Protein AF-A0A0M3IS97-F1 (afdb_monomer_lite)

Sequence (241 aa):
MLNIYWMGSGGKQLAHTKRRQTKKAIQKLKNLRKKGKLKRHVINAYREINSKKHAGSRQKATNIEEDWEHERQVQLANEEDDDILPLDMLDADIDWERSAFANKIARLRHEEEGDAEAGDDLELKKRRFDGEPADDVHELLPIKVEGKLLKRSRKISEGSLNHEEDEEVEDGAKEKCEEEDYSNLSALELLKKRTELIEAAKLEISGCAYALLAQPQQEVSIVSDVYRIVLNIATGGTVFV

Radius of gyration: 34.16 Å; chains: 1; bounding box: 87×64×90 Å

Foldseek 3Di:
DDDDDDDDPVVVVVVVVVVVVVVVVVVVQVVCVVVVNDDPVVVVVVVVVVCVVCVVVVVVVVVVVVVVVVVVVVVVVVVVVVVDPDPVVVPPPPPCCPDPCNVVVVVVVVVVVDPDPPPDDPVPDDDDDDPDDDPQKAWDAWDQDPNDTHTDIDGNVVVPDDPDDDDDDDDDDPPPPPPPPPVPDDPVVVVVVLVVLVVVLVVVLVVLVVVCVVPVPVNPVSVVVSVVSVCCVVVVPPPPD

Secondary structure (DSSP, 8-state):
-------SSHHHHHHHHHHHHHHHHHHHHHHHHHTT-S-HHHHHHHHHHHHHHTHHHHHHHHHHHHHHHHHHHHHHHHHHHHT---GGGSSS---TTTSTTHHHHHHHHHHHS-TT-----TTTSPP--TTPPPTTEEEEEEEEETTEEEEEEEEGGGSSS----------S---------GGGS-HHHHHHHHHHHHHHHHHHHHHHHHHHHH-TTT-HHHHHHHHHHHHHHHTT-----

Organism: Ascaris lumbricoides (NCBI:txid6252)

Structure (mmCIF, N/CA/C/O backbone):
data_AF-A0A0M3IS97-F1
#
_entry.id   AF-A0A0M3IS97-F1
#
loop_
_atom_site.group_PDB
_atom_site.id
_atom_site.type_symbol
_atom_site.label_atom_id
_atom_site.label_alt_id
_atom_site.label_comp_id
_atom_site.label_asym_id
_atom_site.label_entity_id
_atom_site.label_seq_id
_atom_site.pdbx_PDB_ins_code
_atom_site.Cartn_x
_atom_site.Cartn_y
_atom_site.Cartn_z
_atom_site.occupancy
_atom_site.B_iso_or_equiv
_atom_site.auth_seq_id
_atom_site.auth_comp_id
_atom_site.auth_asym_id
_atom_site.auth_atom_id
_atom_site.pdbx_PDB_model_num
ATOM 1 N N . MET A 1 1 ? -55.555 10.537 -4.315 1.00 38.50 1 MET A N 1
ATOM 2 C CA . MET A 1 1 ? -54.290 9.773 -4.346 1.00 38.50 1 MET A CA 1
ATOM 3 C C . MET A 1 1 ? -53.350 10.381 -3.316 1.00 38.50 1 MET A C 1
ATOM 5 O O . MET A 1 1 ? -52.834 11.461 -3.559 1.00 38.50 1 MET A O 1
ATOM 9 N N . LEU A 1 2 ? -53.213 9.769 -2.137 1.00 35.09 2 LEU A N 1
ATOM 10 C CA . LEU A 1 2 ? -52.289 10.235 -1.096 1.00 35.09 2 LEU A CA 1
ATOM 11 C C . LEU A 1 2 ? -51.028 9.377 -1.153 1.00 35.09 2 LEU A C 1
ATOM 13 O O . LEU A 1 2 ? -51.090 8.161 -0.990 1.00 35.09 2 LEU A O 1
ATOM 17 N N . ASN A 1 3 ? -49.915 10.036 -1.468 1.00 39.50 3 ASN A N 1
ATOM 18 C CA . ASN A 1 3 ? -48.642 9.410 -1.779 1.00 39.50 3 ASN A CA 1
ATOM 19 C C . ASN A 1 3 ? -47.864 9.102 -0.491 1.00 39.50 3 ASN A C 1
ATOM 21 O O . ASN A 1 3 ? -47.674 9.963 0.368 1.00 39.50 3 ASN A O 1
ATOM 25 N N . ILE A 1 4 ? -47.439 7.848 -0.376 1.00 49.09 4 ILE A N 1
ATOM 26 C CA . ILE A 1 4 ? -46.733 7.249 0.756 1.00 49.09 4 ILE A CA 1
ATOM 27 C C . ILE A 1 4 ? -45.240 7.529 0.578 1.00 49.09 4 ILE A C 1
ATOM 29 O O . ILE A 1 4 ? -44.588 6.835 -0.188 1.00 49.09 4 ILE A O 1
ATOM 33 N N . TYR A 1 5 ? -44.672 8.518 1.269 1.00 46.72 5 TYR A N 1
ATOM 34 C CA . TYR A 1 5 ? -43.212 8.692 1.316 1.00 46.72 5 TYR A CA 1
ATOM 35 C C . TYR A 1 5 ? -42.777 9.355 2.626 1.00 46.72 5 TYR A C 1
ATOM 37 O O . TYR A 1 5 ? -42.530 10.550 2.663 1.00 46.72 5 TYR A O 1
ATOM 45 N N . TRP A 1 6 ? -42.685 8.594 3.724 1.00 47.72 6 TRP A N 1
ATOM 46 C CA . TRP A 1 6 ? -41.969 9.023 4.943 1.00 47.72 6 TRP A CA 1
ATOM 47 C C . TRP A 1 6 ? -41.614 7.823 5.847 1.00 47.72 6 TRP A C 1
ATOM 49 O O . TRP A 1 6 ? -42.096 7.693 6.965 1.00 47.72 6 TRP A O 1
ATOM 59 N N . MET A 1 7 ? -40.773 6.893 5.373 1.00 44.81 7 MET A N 1
ATOM 60 C CA . MET A 1 7 ? -40.368 5.714 6.172 1.00 44.81 7 MET A CA 1
ATOM 61 C C . MET A 1 7 ? -38.866 5.357 6.104 1.00 44.81 7 MET A C 1
ATOM 63 O O . MET A 1 7 ? -38.480 4.241 6.424 1.00 44.81 7 MET A O 1
ATOM 67 N N . GLY A 1 8 ? -37.979 6.299 5.747 1.00 50.94 8 GLY A N 1
ATOM 68 C CA . GLY A 1 8 ? -36.524 6.041 5.651 1.00 50.94 8 GLY A CA 1
ATOM 69 C C . GLY A 1 8 ? -35.645 6.597 6.788 1.00 50.94 8 GLY A C 1
ATOM 70 O O . GLY A 1 8 ? -34.526 6.126 6.996 1.00 50.94 8 GLY A O 1
ATOM 71 N N . SER A 1 9 ? -36.117 7.599 7.540 1.00 55.91 9 SER A N 1
ATOM 72 C CA . SER A 1 9 ? -35.258 8.373 8.464 1.00 55.91 9 SER A CA 1
ATOM 73 C C . SER A 1 9 ? -35.302 7.886 9.925 1.00 55.91 9 SER A C 1
ATOM 75 O O . SER A 1 9 ? -34.305 7.957 10.648 1.00 55.91 9 SER A O 1
ATOM 77 N N . GLY A 1 10 ? -36.421 7.293 10.360 1.00 57.34 10 GLY A N 1
ATOM 78 C CA . GLY A 1 10 ? -36.611 6.844 11.749 1.00 57.34 10 GLY A CA 1
ATOM 79 C C . GLY A 1 10 ? -35.656 5.725 12.190 1.00 57.34 10 GLY A C 1
ATOM 80 O O . GLY A 1 10 ? -35.152 5.747 13.314 1.00 57.34 10 GLY A O 1
ATOM 81 N N . GLY A 1 11 ? -35.330 4.781 11.298 1.00 64.19 11 GLY A N 1
ATOM 82 C CA . GLY A 1 11 ? -34.450 3.645 11.609 1.00 64.19 11 GLY A CA 1
ATOM 83 C C . GLY A 1 11 ? -32.997 4.047 11.886 1.00 64.19 11 GLY A C 1
ATOM 84 O O . GLY A 1 11 ? -32.383 3.560 12.839 1.00 64.19 11 GLY A O 1
ATOM 85 N N . LYS A 1 12 ? -32.457 4.999 11.112 1.00 67.56 12 LYS A N 1
ATOM 86 C CA . LYS A 1 12 ? -31.085 5.513 11.283 1.00 67.56 12 LYS A CA 1
ATOM 87 C C . LYS A 1 12 ? -30.939 6.299 12.591 1.00 67.56 12 LYS A C 1
ATOM 89 O O . LYS A 1 12 ? -29.956 6.120 13.314 1.00 67.56 12 LYS A O 1
ATOM 94 N N . GLN A 1 13 ? -31.949 7.096 12.944 1.00 71.25 13 GLN A N 1
ATOM 95 C CA . GLN A 1 13 ? -31.990 7.829 14.213 1.00 71.25 13 GLN A CA 1
ATOM 96 C C . GLN A 1 13 ? -32.069 6.876 15.419 1.00 71.25 13 GLN A C 1
ATOM 98 O O . GLN A 1 13 ? -31.306 7.027 16.376 1.00 71.25 13 GLN A O 1
ATOM 103 N N . LEU A 1 14 ? -32.905 5.831 15.355 1.00 72.75 14 LEU A N 1
ATOM 104 C CA . LEU A 1 14 ? -32.988 4.804 16.402 1.00 72.75 14 LEU A CA 1
ATOM 105 C C . LEU A 1 14 ? -31.685 4.007 16.571 1.00 72.75 14 LEU A C 1
ATOM 107 O O . LEU A 1 14 ? -31.274 3.713 17.694 1.00 72.75 14 LEU A O 1
ATOM 111 N N . ALA A 1 15 ? -31.009 3.655 15.477 1.00 77.38 15 ALA A N 1
ATOM 112 C CA . ALA A 1 15 ? -29.720 2.968 15.546 1.00 77.38 15 ALA A CA 1
ATOM 113 C C . ALA A 1 15 ? -28.651 3.846 16.221 1.00 77.38 15 ALA A C 1
ATOM 115 O O . ALA A 1 15 ? -27.874 3.373 17.059 1.00 77.38 15 ALA A O 1
ATOM 116 N N . HIS A 1 16 ? -28.642 5.146 15.916 1.00 79.12 16 HIS A N 1
ATOM 117 C CA . HIS A 1 16 ? -27.705 6.098 16.499 1.00 79.12 16 HIS A CA 1
ATOM 118 C C . HIS A 1 16 ? -27.942 6.317 18.004 1.00 79.12 16 HIS A C 1
ATOM 120 O O . HIS A 1 16 ? -26.988 6.308 18.792 1.00 79.12 16 HIS A O 1
ATOM 126 N N . THR A 1 17 ? -29.200 6.446 18.440 1.00 84.88 17 THR A N 1
ATOM 127 C CA . THR A 1 17 ? -29.537 6.576 19.869 1.00 84.88 17 THR A CA 1
ATOM 128 C C . THR A 1 17 ? -29.167 5.317 20.650 1.00 84.88 17 THR A C 1
ATOM 130 O O . THR A 1 17 ? -28.500 5.428 21.685 1.00 84.88 17 THR A O 1
ATOM 133 N N . LYS A 1 18 ? -29.465 4.123 20.116 1.00 87.38 18 LYS A N 1
ATOM 134 C CA . LYS A 1 18 ? -29.034 2.835 20.688 1.00 87.38 18 LYS A CA 1
ATOM 135 C C . LYS A 1 18 ? -27.508 2.751 20.802 1.00 87.38 18 LYS A C 1
ATOM 137 O O . LYS A 1 18 ? -26.991 2.438 21.873 1.00 87.38 18 LYS A O 1
ATOM 142 N N . ARG A 1 19 ? -26.758 3.126 19.757 1.00 88.75 19 ARG A N 1
ATOM 143 C CA . ARG A 1 19 ? -25.280 3.159 19.777 1.00 88.75 19 ARG A CA 1
ATOM 144 C C . ARG A 1 19 ? -24.725 4.132 20.824 1.00 88.75 19 ARG A C 1
ATOM 146 O O . ARG A 1 19 ? -23.704 3.855 21.451 1.00 88.75 19 ARG A O 1
ATOM 153 N N . ARG A 1 20 ? -25.371 5.281 21.038 1.00 89.31 20 ARG A N 1
ATOM 154 C CA . ARG A 1 20 ? -24.960 6.254 22.066 1.00 89.31 20 ARG A CA 1
ATOM 155 C C . ARG A 1 20 ? -25.211 5.720 23.476 1.00 89.31 20 ARG A C 1
ATOM 157 O O . ARG A 1 20 ? -24.358 5.888 24.348 1.00 89.31 20 ARG A O 1
ATOM 164 N N . GLN A 1 21 ? -26.346 5.062 23.699 1.00 90.75 21 GLN A N 1
ATOM 165 C CA . GLN A 1 21 ? -26.679 4.441 24.982 1.00 90.75 21 GLN A CA 1
ATOM 166 C C . GLN A 1 21 ? -25.722 3.289 25.318 1.00 90.75 21 GLN A C 1
ATOM 168 O O . GLN A 1 21 ? -25.184 3.253 26.425 1.00 90.75 21 GLN A O 1
ATOM 173 N N . THR A 1 22 ? -25.409 2.414 24.357 1.00 88.94 22 THR A N 1
ATOM 174 C CA . THR A 1 22 ? -24.444 1.320 24.567 1.00 88.94 22 THR A CA 1
ATOM 175 C C . THR A 1 22 ? -23.038 1.845 24.854 1.00 88.94 22 THR A C 1
ATOM 177 O O . THR A 1 22 ? -22.389 1.363 25.781 1.00 88.94 22 THR A O 1
ATOM 180 N N . LYS A 1 23 ? -22.583 2.901 24.162 1.00 91.38 23 LYS A N 1
ATOM 181 C CA . LYS A 1 23 ? -21.314 3.585 24.478 1.00 91.38 23 LYS A CA 1
ATOM 182 C C . LYS A 1 23 ? -21.278 4.102 25.921 1.00 91.38 23 LYS A C 1
ATOM 184 O O . LYS A 1 23 ? -20.293 3.873 26.622 1.00 91.38 23 LYS A O 1
ATOM 189 N N . LYS A 1 24 ? -22.351 4.755 26.388 1.00 95.12 24 LYS A N 1
ATOM 190 C CA . LYS A 1 24 ? -22.458 5.236 27.780 1.00 95.12 24 LYS A CA 1
ATOM 191 C C . LYS A 1 24 ? -22.414 4.080 28.785 1.00 95.12 24 LYS A C 1
ATOM 193 O O . LYS A 1 24 ? -21.704 4.175 29.786 1.00 95.12 24 LYS A O 1
ATOM 198 N N . ALA A 1 25 ? -23.114 2.981 28.505 1.00 91.62 25 ALA A N 1
ATOM 199 C CA . ALA A 1 25 ? -23.105 1.788 29.349 1.00 91.62 25 ALA A CA 1
ATOM 200 C C . ALA A 1 25 ? -21.703 1.155 29.440 1.00 91.62 25 ALA A C 1
ATOM 202 O O . ALA A 1 25 ? -21.217 0.893 30.541 1.00 91.62 25 ALA A O 1
ATOM 203 N N . ILE A 1 26 ? -21.006 1.002 28.308 1.00 90.31 26 ILE A N 1
ATOM 204 C CA . ILE A 1 26 ? -19.626 0.492 28.258 1.00 90.31 26 ILE A CA 1
ATOM 205 C C . ILE A 1 26 ? -18.680 1.403 29.048 1.00 90.31 26 ILE A C 1
ATOM 207 O O . ILE A 1 26 ? -17.856 0.913 29.821 1.00 90.31 26 ILE A O 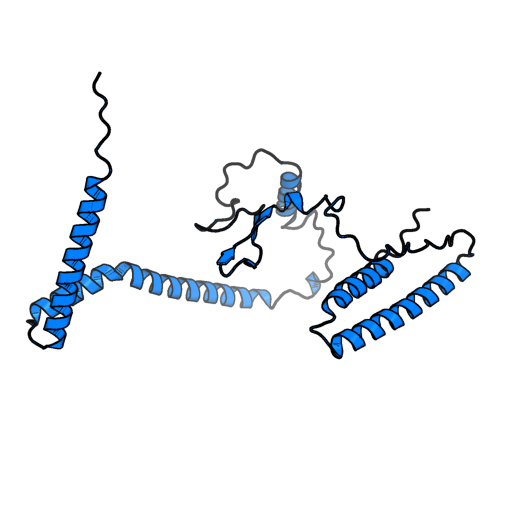1
ATOM 211 N N . GLN A 1 27 ? -18.806 2.725 28.910 1.00 93.38 27 GLN A N 1
ATOM 212 C CA . GLN A 1 27 ? -17.967 3.667 29.650 1.00 93.38 27 GLN A CA 1
ATOM 213 C C . GLN A 1 27 ? -18.206 3.578 31.163 1.00 93.38 27 GLN A C 1
ATOM 215 O O . GLN A 1 27 ? -17.253 3.582 31.945 1.00 93.38 27 GLN A O 1
ATOM 220 N N . LYS A 1 28 ? -19.465 3.421 31.588 1.00 93.75 28 LYS A N 1
ATOM 221 C CA . LYS A 1 28 ? -19.814 3.201 32.997 1.00 93.75 28 LYS A CA 1
ATOM 222 C C . LYS A 1 28 ? -19.202 1.899 33.525 1.00 93.75 28 LYS A C 1
ATOM 224 O O . LYS A 1 28 ? -18.605 1.918 34.599 1.00 93.75 28 LYS A O 1
ATOM 229 N N . LEU A 1 29 ? -19.267 0.806 32.760 1.00 91.44 29 LEU A N 1
ATOM 230 C CA . LEU A 1 29 ? -18.627 -0.469 33.112 1.00 91.44 29 LEU A CA 1
ATOM 231 C C . LEU A 1 29 ? -17.100 -0.342 33.225 1.00 91.44 29 LEU A C 1
ATOM 233 O O . LEU A 1 29 ? -16.518 -0.840 34.189 1.00 91.44 29 LEU A O 1
ATOM 237 N N . LYS A 1 30 ? -16.444 0.380 32.306 1.00 91.62 30 LYS A N 1
ATOM 238 C CA . LYS A 1 30 ? -14.998 0.660 32.379 1.00 91.62 30 LYS A CA 1
ATOM 239 C C . LYS A 1 30 ? -14.634 1.454 33.634 1.00 91.62 30 LYS A C 1
ATOM 241 O O . LYS A 1 30 ? -13.677 1.098 34.317 1.00 91.62 30 LYS A O 1
ATOM 246 N N . ASN A 1 31 ? -15.413 2.478 33.975 1.00 94.56 31 ASN A N 1
ATOM 247 C CA . ASN A 1 31 ? -15.197 3.273 35.184 1.00 94.56 31 ASN A CA 1
ATOM 248 C C . ASN A 1 31 ? -15.402 2.445 36.462 1.00 94.56 31 ASN A C 1
ATOM 250 O O . ASN A 1 31 ? -14.608 2.558 37.392 1.00 94.56 31 ASN A O 1
ATOM 254 N N . LEU A 1 32 ? -16.422 1.583 36.509 1.00 93.00 32 LEU A N 1
ATOM 255 C CA . LEU A 1 32 ? -16.650 0.672 37.637 1.00 93.00 32 LEU A CA 1
ATOM 256 C C . LEU A 1 32 ? -15.533 -0.368 37.777 1.00 93.00 32 LEU A C 1
ATOM 258 O O . LEU A 1 32 ? -15.120 -0.653 38.898 1.00 93.00 32 LEU A O 1
ATOM 262 N N . ARG A 1 33 ? -15.004 -0.881 36.658 1.00 90.75 33 ARG A N 1
ATOM 263 C CA . ARG A 1 33 ? -13.833 -1.768 36.645 1.00 90.75 33 ARG A CA 1
ATOM 264 C C . ARG A 1 33 ? -12.586 -1.064 37.179 1.00 90.75 33 ARG A C 1
ATOM 266 O O . ARG A 1 33 ? -11.912 -1.634 38.025 1.00 90.75 33 ARG A O 1
ATOM 273 N N . LYS A 1 34 ? -12.301 0.167 36.730 1.00 92.81 34 LYS A N 1
ATOM 274 C CA . LYS A 1 34 ? -11.173 0.974 37.238 1.00 92.81 34 LYS A CA 1
ATOM 275 C C . LYS A 1 34 ? -11.276 1.223 38.744 1.00 92.81 34 LYS A C 1
ATOM 277 O O . LYS A 1 34 ? -10.274 1.186 39.436 1.00 92.81 34 LYS A O 1
ATOM 282 N N . LYS A 1 35 ? -12.496 1.432 39.247 1.00 94.00 35 LYS A N 1
ATOM 283 C CA . LYS A 1 35 ? -12.784 1.605 40.679 1.00 94.00 35 LYS A CA 1
ATOM 284 C C . LYS A 1 35 ? -12.843 0.285 41.469 1.00 94.00 35 LYS A C 1
ATOM 286 O O . LYS A 1 35 ? -13.186 0.327 42.642 1.00 94.00 35 LYS A O 1
ATOM 291 N N . GLY A 1 36 ? -12.617 -0.874 40.840 1.00 91.75 36 GLY A N 1
ATOM 292 C CA . GLY A 1 36 ? -12.689 -2.190 41.492 1.00 91.75 36 GLY A CA 1
ATOM 293 C C . GLY A 1 36 ? -14.093 -2.638 41.927 1.00 91.75 36 GLY A C 1
ATOM 294 O O . GLY A 1 36 ? -14.235 -3.673 42.564 1.00 91.75 36 GLY A O 1
ATOM 295 N N . LYS A 1 37 ? -15.153 -1.899 41.568 1.00 94.19 37 LYS A N 1
ATOM 296 C CA . LYS A 1 37 ? -16.543 -2.160 42.002 1.00 94.19 37 LYS A CA 1
ATOM 297 C C . LYS A 1 37 ? -17.283 -3.176 41.126 1.00 94.19 37 LYS A C 1
ATOM 299 O O . LYS A 1 37 ? -18.466 -3.436 41.336 1.00 94.19 37 LYS A O 1
ATOM 304 N N . LEU A 1 38 ? -16.624 -3.700 40.094 1.00 92.38 38 LEU A N 1
ATOM 305 C CA . LEU A 1 38 ? -17.230 -4.623 39.143 1.00 92.38 38 LEU A CA 1
ATOM 306 C C . LEU A 1 38 ? -17.019 -6.070 39.601 1.00 92.38 38 LEU A C 1
ATOM 308 O O . LEU A 1 38 ? -15.885 -6.503 39.791 1.00 92.38 38 LEU A O 1
ATOM 312 N N . LYS A 1 39 ? -18.110 -6.828 39.744 1.00 93.69 39 LYS A N 1
ATOM 313 C CA . LYS A 1 39 ? -18.050 -8.244 40.131 1.00 93.69 39 LYS A CA 1
ATOM 314 C C . LYS A 1 39 ? -17.295 -9.075 39.081 1.00 93.69 39 LYS A C 1
ATOM 316 O O . LYS A 1 39 ? -17.410 -8.828 37.878 1.00 93.69 39 LYS A O 1
ATOM 321 N N . ARG A 1 40 ? -16.574 -10.108 39.533 1.00 91.25 40 ARG A N 1
ATOM 322 C CA . ARG A 1 40 ? -15.714 -10.966 38.693 1.00 91.25 40 ARG A CA 1
ATOM 323 C C . ARG A 1 40 ? -16.454 -11.627 37.525 1.00 91.25 40 ARG A C 1
ATOM 325 O O . ARG A 1 40 ? -15.931 -11.636 36.417 1.00 91.25 40 ARG A O 1
ATOM 332 N N . HIS A 1 41 ? -17.684 -12.101 37.731 1.00 93.62 41 HIS A N 1
ATOM 333 C CA . HIS A 1 41 ? -18.479 -12.709 36.654 1.00 93.62 41 HIS A CA 1
ATOM 334 C C . HIS A 1 41 ? -18.807 -11.716 35.527 1.00 93.62 41 HIS A C 1
ATOM 336 O O . HIS A 1 41 ? -18.757 -12.083 34.359 1.00 93.62 41 HIS A O 1
ATOM 342 N N . VAL A 1 42 ? -19.055 -10.439 35.850 1.00 92.62 42 VAL A N 1
ATOM 343 C CA . VAL A 1 42 ? -19.306 -9.399 34.837 1.00 92.62 42 VAL A CA 1
ATOM 344 C C . VAL A 1 42 ? -18.029 -9.080 34.061 1.00 92.62 42 VAL A C 1
ATOM 346 O O . VAL A 1 42 ? -18.077 -8.844 32.857 1.00 92.62 42 VAL A O 1
ATOM 349 N N . ILE A 1 43 ? -16.870 -9.107 34.729 1.00 90.75 43 ILE A N 1
ATOM 350 C CA . ILE A 1 43 ? -15.565 -8.952 34.070 1.00 90.75 43 ILE A CA 1
ATOM 351 C C . ILE A 1 43 ? -15.321 -10.101 33.086 1.00 90.75 43 ILE A C 1
ATOM 353 O O . ILE A 1 43 ? -14.908 -9.845 31.955 1.00 90.75 43 ILE A O 1
ATOM 357 N N . ASN A 1 44 ? -15.590 -11.340 33.499 1.00 94.19 44 ASN A N 1
ATOM 358 C CA . ASN A 1 44 ? -15.416 -12.520 32.654 1.00 94.19 44 ASN A CA 1
ATOM 359 C C . ASN A 1 44 ? -16.361 -12.490 31.447 1.00 94.19 44 ASN A C 1
ATOM 361 O O . ASN A 1 44 ? -15.889 -12.609 30.320 1.00 94.19 44 ASN A O 1
ATOM 365 N N . ALA A 1 45 ? -17.650 -12.207 31.657 1.00 93.00 45 ALA A N 1
ATOM 366 C CA . ALA A 1 45 ? -18.621 -12.070 30.571 1.00 93.00 45 ALA A CA 1
ATOM 367 C C . ALA A 1 45 ? -18.235 -10.946 29.593 1.00 93.00 45 ALA A C 1
ATOM 369 O O . ALA A 1 45 ? -18.307 -11.109 28.378 1.00 93.00 45 ALA A O 1
ATOM 370 N N . TYR A 1 46 ? -17.747 -9.808 30.102 1.00 90.31 46 TYR A N 1
ATOM 371 C CA . TYR A 1 46 ? -17.252 -8.724 29.252 1.00 90.31 46 TYR A CA 1
ATOM 372 C C . TYR A 1 46 ? -16.029 -9.147 28.425 1.00 90.31 46 TYR A C 1
ATOM 374 O O . TYR A 1 46 ? -15.928 -8.784 27.253 1.00 90.31 46 TYR A O 1
ATOM 382 N N . ARG A 1 47 ? -15.096 -9.911 29.011 1.00 91.50 47 ARG A N 1
ATOM 383 C CA . ARG A 1 47 ? -13.943 -10.462 28.281 1.00 91.50 47 ARG A CA 1
ATOM 384 C C . ARG A 1 47 ? -14.382 -11.431 27.188 1.00 91.50 47 ARG A C 1
ATOM 386 O O . ARG A 1 47 ? -13.848 -11.331 26.091 1.00 91.50 47 ARG A O 1
ATOM 393 N N . GLU A 1 48 ? -15.356 -12.291 27.465 1.00 94.50 48 GLU A N 1
ATOM 394 C CA . GLU A 1 48 ? -15.893 -13.259 26.503 1.00 94.50 48 GLU A CA 1
ATOM 395 C C . GLU A 1 48 ? -16.619 -12.576 25.332 1.00 94.50 48 GLU A C 1
ATOM 397 O O . GLU A 1 48 ? -16.405 -12.908 24.170 1.00 94.50 48 GLU A O 1
ATOM 402 N N . ILE A 1 49 ? -17.431 -11.551 25.603 1.00 90.50 49 ILE A N 1
ATOM 403 C CA . ILE A 1 49 ? -18.062 -10.757 24.537 1.00 90.50 49 ILE A CA 1
ATOM 404 C C . ILE A 1 49 ? -16.989 -10.069 23.686 1.00 90.50 49 ILE A C 1
ATOM 406 O O . ILE A 1 49 ? -17.097 -10.018 22.462 1.00 90.50 49 ILE A O 1
ATOM 410 N N . ASN A 1 50 ? -15.939 -9.543 24.321 1.00 89.06 50 ASN A N 1
ATOM 411 C CA . ASN A 1 50 ? -14.860 -8.873 23.608 1.00 89.06 50 ASN A CA 1
ATOM 412 C C . ASN A 1 50 ? -14.006 -9.854 22.789 1.00 89.06 50 ASN A C 1
ATOM 414 O O . ASN A 1 50 ? -13.595 -9.504 21.685 1.00 89.06 50 ASN A O 1
ATOM 418 N N . SER A 1 51 ? -13.759 -11.071 23.285 1.00 87.38 51 SER A N 1
ATOM 419 C CA . SER A 1 51 ? -13.063 -12.103 22.513 1.00 87.38 51 SER A CA 1
ATOM 420 C C . SER A 1 51 ? -13.890 -12.536 21.307 1.00 87.38 51 SER A C 1
ATOM 422 O O . SER A 1 51 ? -13.348 -12.553 20.210 1.00 87.38 51 SER A O 1
ATOM 424 N N . LYS A 1 52 ? -15.200 -12.766 21.468 1.00 90.94 52 LYS A N 1
ATOM 425 C CA . LYS A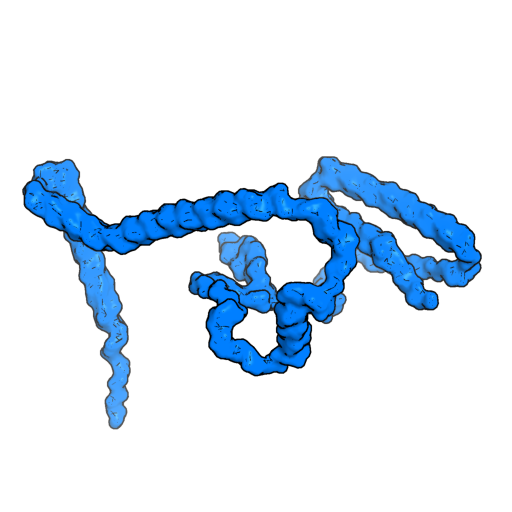 1 52 ? -16.109 -13.104 20.358 1.00 90.94 52 LYS A CA 1
ATOM 426 C C . LYS A 1 52 ? -16.188 -11.990 19.315 1.00 90.94 52 LYS A C 1
ATOM 428 O O . LYS A 1 52 ? -16.051 -12.249 18.126 1.00 90.94 52 LYS A O 1
ATOM 433 N N . LYS A 1 53 ? -16.333 -10.733 19.749 1.00 89.56 53 LYS A N 1
ATOM 434 C CA . LYS A 1 53 ? -16.410 -9.574 18.845 1.00 89.56 53 LYS A CA 1
ATOM 435 C C . LYS A 1 53 ? -15.161 -9.422 17.972 1.00 89.56 53 LYS A C 1
ATOM 437 O O . LYS A 1 53 ? -15.263 -9.000 16.826 1.00 89.56 53 LYS A O 1
ATOM 442 N N . HIS A 1 54 ? -13.993 -9.724 18.530 1.00 89.69 54 HIS A N 1
ATOM 443 C CA . HIS A 1 54 ? -12.711 -9.576 17.846 1.00 89.69 54 HIS A CA 1
ATOM 444 C C . HIS A 1 54 ? -12.148 -10.903 17.314 1.00 89.69 54 HIS A C 1
ATOM 446 O O . HIS A 1 54 ? -11.030 -10.905 16.813 1.00 89.69 54 HIS A O 1
ATOM 452 N N . ALA A 1 55 ? -12.903 -12.007 17.371 1.00 92.38 55 ALA A N 1
ATOM 453 C CA . ALA A 1 55 ? -12.453 -13.321 16.912 1.00 92.38 55 ALA A CA 1
ATOM 454 C C . ALA A 1 55 ? -12.098 -13.306 15.420 1.00 92.38 55 ALA A C 1
ATOM 456 O O . ALA A 1 55 ? -10.978 -13.646 15.062 1.00 92.38 55 ALA A O 1
ATOM 457 N N . GLY A 1 56 ? -12.991 -12.783 14.571 1.00 90.75 56 GLY A N 1
ATOM 458 C CA . GLY A 1 56 ? -12.727 -12.676 13.133 1.00 90.75 56 GLY A CA 1
ATOM 459 C C . GLY A 1 56 ? -11.536 -11.773 12.796 1.00 90.75 56 GLY A C 1
ATOM 460 O O . GLY A 1 56 ? -10.812 -12.043 11.853 1.00 90.75 56 GLY A O 1
ATOM 461 N N . SER A 1 57 ? -11.277 -10.726 13.588 1.00 87.31 57 SER A N 1
ATOM 462 C CA . SER A 1 57 ? -10.092 -9.877 13.387 1.00 87.31 57 SER A CA 1
ATOM 463 C C . SER A 1 57 ? -8.792 -10.579 13.772 1.00 87.31 57 SER A C 1
ATOM 465 O O . SER A 1 57 ? -7.765 -10.278 13.180 1.00 87.31 57 SER A O 1
ATOM 467 N N . ARG A 1 58 ? -8.823 -11.468 14.772 1.00 85.38 58 ARG A N 1
ATOM 468 C CA . ARG A 1 58 ? -7.660 -12.280 15.153 1.00 85.38 58 ARG A CA 1
ATOM 469 C C . ARG A 1 58 ? -7.394 -13.355 14.114 1.00 85.38 58 ARG A C 1
ATOM 471 O O . ARG A 1 58 ? -6.253 -13.494 13.719 1.00 85.38 58 ARG A O 1
ATOM 478 N N . GLN A 1 59 ? -8.448 -14.009 13.627 1.00 88.00 59 GLN A N 1
ATOM 479 C CA . GLN A 1 59 ? -8.330 -14.980 12.543 1.00 88.00 59 GLN A CA 1
ATOM 480 C C . GLN A 1 59 ? -7.768 -14.336 11.272 1.00 88.00 59 GLN A C 1
ATOM 482 O O . GLN A 1 59 ? -6.933 -14.908 10.602 1.00 88.00 59 GLN A O 1
ATOM 487 N N . LYS A 1 60 ? -8.165 -13.099 10.952 1.00 88.69 60 LYS A N 1
ATOM 488 C CA . LYS A 1 60 ? -7.544 -12.373 9.835 1.00 88.69 60 LYS A CA 1
ATOM 489 C C . LYS A 1 60 ? -6.041 -12.175 10.024 1.00 88.69 60 LYS A C 1
ATOM 491 O O . LYS A 1 60 ? -5.312 -12.281 9.055 1.00 88.69 60 LYS A O 1
ATOM 496 N N . ALA A 1 61 ? -5.594 -11.876 11.243 1.00 87.62 61 ALA A N 1
ATOM 497 C CA . ALA A 1 61 ? -4.170 -11.716 11.518 1.00 87.62 61 ALA A CA 1
ATOM 498 C C . ALA A 1 61 ? -3.409 -13.045 11.388 1.00 87.62 61 ALA A C 1
ATOM 500 O O . ALA A 1 61 ? -2.341 -13.045 10.796 1.00 87.62 61 ALA A O 1
ATOM 501 N N . THR A 1 62 ? -3.978 -14.155 11.875 1.00 87.81 62 THR A N 1
ATOM 502 C CA . THR A 1 62 ? -3.368 -15.486 11.717 1.00 87.81 62 THR A CA 1
ATOM 503 C C . THR A 1 62 ? -3.337 -15.918 10.259 1.00 87.81 62 THR A C 1
ATOM 505 O O . THR A 1 62 ? -2.311 -16.383 9.799 1.00 87.81 62 THR A O 1
ATOM 508 N N . ASN A 1 63 ? -4.413 -15.682 9.505 1.00 90.62 63 ASN A N 1
ATOM 509 C CA . ASN A 1 63 ? -4.445 -16.004 8.080 1.00 90.62 63 ASN A CA 1
ATOM 510 C C . ASN A 1 63 ? -3.376 -15.223 7.299 1.00 90.62 63 ASN A C 1
ATOM 512 O O . ASN A 1 63 ? -2.736 -15.791 6.437 1.00 90.62 63 ASN A O 1
ATOM 516 N N . ILE A 1 64 ? -3.151 -13.940 7.618 1.00 90.19 64 ILE A N 1
ATOM 517 C CA . ILE A 1 64 ? -2.086 -13.147 6.976 1.00 90.19 64 ILE A CA 1
ATOM 518 C C . ILE A 1 64 ? -0.698 -13.734 7.270 1.00 90.19 64 ILE A C 1
ATOM 520 O O . ILE A 1 64 ? 0.163 -13.729 6.398 1.00 90.19 64 ILE A O 1
ATOM 524 N N . GLU A 1 65 ? -0.468 -14.200 8.499 1.00 88.50 65 GLU A N 1
ATOM 525 C CA . GLU A 1 65 ? 0.795 -14.830 8.897 1.00 88.50 65 GLU A CA 1
ATOM 526 C C . GLU A 1 65 ? 0.999 -16.168 8.172 1.00 88.50 65 GLU A C 1
ATOM 528 O O . GLU A 1 65 ? 2.055 -16.382 7.586 1.00 88.50 65 GLU A O 1
ATOM 533 N N . GLU A 1 66 ? -0.040 -17.006 8.117 1.00 92.38 66 GLU A N 1
ATOM 534 C CA . GLU A 1 66 ? -0.048 -18.273 7.374 1.00 92.38 66 GLU A CA 1
ATOM 535 C C . GLU A 1 66 ? 0.176 -18.059 5.866 1.00 92.38 66 GLU A C 1
ATOM 537 O O . GLU A 1 66 ? 0.997 -18.750 5.263 1.00 92.38 66 GLU A O 1
ATOM 542 N N . ASP A 1 67 ? -0.498 -17.073 5.263 1.00 92.88 67 ASP A N 1
ATOM 543 C CA . ASP A 1 67 ? -0.347 -16.722 3.846 1.00 92.88 67 ASP A CA 1
ATOM 544 C C . ASP A 1 67 ? 1.091 -16.264 3.543 1.00 92.88 67 ASP A C 1
ATOM 546 O O . ASP A 1 67 ? 1.679 -16.667 2.539 1.00 92.88 67 ASP A O 1
ATOM 550 N N . TRP A 1 68 ? 1.685 -15.459 4.430 1.00 92.31 68 TRP A N 1
ATOM 551 C CA . TRP A 1 68 ? 3.059 -14.975 4.285 1.00 92.31 68 TRP A CA 1
ATOM 552 C C . TRP A 1 68 ? 4.100 -16.089 4.440 1.00 92.31 68 TRP A C 1
ATOM 554 O O . TRP A 1 68 ? 5.079 -16.139 3.691 1.00 92.31 68 TRP A O 1
ATOM 564 N N . GLU A 1 69 ? 3.906 -16.997 5.398 1.00 91.62 69 GLU A N 1
ATOM 565 C CA . GLU A 1 69 ? 4.763 -18.174 5.555 1.00 91.62 69 GLU A CA 1
ATOM 566 C C . GLU A 1 69 ? 4.669 -19.095 4.339 1.00 91.62 69 GLU A C 1
ATOM 568 O O . GLU A 1 69 ? 5.696 -19.577 3.861 1.00 91.62 69 GLU A O 1
ATOM 573 N N . HIS A 1 70 ? 3.462 -19.298 3.809 1.00 91.50 70 HIS A N 1
ATOM 574 C CA . HIS A 1 70 ? 3.238 -20.084 2.603 1.00 91.50 70 HIS A CA 1
ATOM 575 C C . HIS A 1 70 ? 3.929 -19.458 1.385 1.00 91.50 70 HIS A C 1
ATOM 577 O O . HIS A 1 70 ? 4.641 -20.150 0.662 1.00 91.50 70 HIS A O 1
ATOM 583 N N . GLU A 1 71 ? 3.772 -18.151 1.162 1.00 88.94 71 GLU A N 1
ATOM 584 C CA . GLU A 1 71 ? 4.432 -17.439 0.060 1.00 88.94 71 GLU A CA 1
ATOM 585 C C . GLU A 1 71 ? 5.959 -17.561 0.140 1.00 88.94 71 GLU A C 1
ATOM 587 O O . GLU A 1 71 ? 6.610 -17.883 -0.854 1.00 88.94 71 GLU A O 1
ATOM 592 N N . ARG A 1 72 ? 6.530 -17.398 1.337 1.00 87.25 72 ARG A N 1
ATOM 593 C CA . ARG A 1 72 ? 7.967 -17.580 1.563 1.00 87.25 72 ARG A CA 1
ATOM 594 C C . ARG A 1 72 ? 8.413 -19.019 1.300 1.00 87.25 72 ARG A C 1
ATOM 596 O O . ARG A 1 72 ? 9.472 -19.215 0.719 1.00 87.25 72 ARG A O 1
ATOM 603 N N . GLN A 1 73 ? 7.645 -20.018 1.732 1.00 87.19 73 GLN A N 1
ATOM 604 C CA . GLN A 1 73 ? 7.969 -21.426 1.477 1.00 87.19 73 GLN A CA 1
ATOM 605 C C . GLN A 1 73 ? 7.941 -21.753 -0.017 1.00 87.19 73 GLN A C 1
ATOM 607 O O . GLN A 1 73 ? 8.812 -22.476 -0.486 1.00 87.19 73 GLN A O 1
ATOM 612 N N . VAL A 1 74 ? 6.988 -21.193 -0.767 1.00 84.06 74 VAL A N 1
ATOM 613 C CA . VAL A 1 74 ? 6.927 -21.337 -2.229 1.00 84.06 74 VAL A CA 1
ATOM 614 C C . VAL A 1 74 ? 8.130 -20.679 -2.899 1.00 84.06 74 VAL A C 1
ATOM 616 O O . VAL A 1 74 ? 8.731 -21.285 -3.777 1.00 84.06 74 VAL A O 1
ATOM 619 N N . GLN A 1 75 ? 8.511 -19.470 -2.478 1.00 77.75 75 GLN A N 1
ATOM 620 C CA . GLN A 1 75 ? 9.707 -18.799 -2.999 1.00 77.75 75 GLN A CA 1
ATOM 621 C C . GLN A 1 75 ? 10.963 -19.635 -2.752 1.00 77.75 75 GLN A C 1
ATOM 623 O O . GLN A 1 75 ? 11.701 -19.905 -3.686 1.00 77.75 75 GLN A O 1
ATOM 628 N N . LEU A 1 76 ? 11.149 -20.124 -1.526 1.00 75.00 76 LEU A N 1
ATOM 629 C CA . LEU A 1 76 ? 12.320 -20.916 -1.149 1.00 75.00 76 LEU A CA 1
ATOM 630 C C . LEU A 1 76 ? 12.372 -22.269 -1.883 1.00 75.00 76 LEU A C 1
ATOM 632 O O . LEU A 1 76 ? 13.450 -22.736 -2.223 1.00 75.00 76 LEU A O 1
ATOM 636 N N . ALA A 1 77 ? 11.213 -22.877 -2.158 1.00 76.69 77 ALA A N 1
ATOM 637 C CA . ALA A 1 77 ? 11.114 -24.097 -2.959 1.00 76.69 77 ALA A CA 1
ATOM 638 C C . ALA A 1 77 ? 11.409 -23.867 -4.452 1.00 76.69 77 ALA A C 1
ATOM 640 O O . ALA A 1 77 ? 11.929 -24.765 -5.102 1.00 76.69 77 ALA A O 1
ATOM 641 N N . ASN A 1 78 ? 11.089 -22.688 -4.992 1.00 68.25 78 ASN A N 1
ATOM 642 C CA . ASN A 1 78 ? 11.382 -22.349 -6.387 1.00 68.25 78 ASN A CA 1
ATOM 643 C C . ASN A 1 78 ? 12.830 -21.851 -6.572 1.00 68.25 78 ASN A C 1
ATOM 645 O O . ASN A 1 78 ? 13.431 -22.110 -7.606 1.00 68.25 78 ASN A O 1
ATOM 649 N N . GLU A 1 79 ? 13.413 -21.188 -5.566 1.00 60.84 79 GLU A N 1
ATOM 650 C CA . GLU A 1 79 ? 14.817 -20.745 -5.584 1.00 60.84 79 GLU A CA 1
ATOM 651 C C . GLU A 1 79 ? 15.803 -21.928 -5.676 1.00 60.84 79 GLU A C 1
ATOM 653 O O . GLU A 1 79 ? 16.861 -21.785 -6.284 1.00 60.84 79 GLU A O 1
ATOM 658 N N . GLU A 1 80 ? 15.462 -23.113 -5.148 1.00 57.41 80 GLU A N 1
ATOM 659 C CA . GLU A 1 80 ? 16.280 -24.328 -5.327 1.00 57.41 80 GLU A CA 1
ATOM 660 C C . GLU A 1 80 ? 16.318 -24.832 -6.788 1.00 57.41 80 GLU A C 1
ATOM 662 O O . GLU A 1 80 ? 17.286 -25.497 -7.167 1.00 57.41 80 GLU A O 1
ATOM 667 N N . ASP A 1 81 ? 15.323 -24.490 -7.617 1.00 53.25 81 ASP A N 1
ATOM 668 C CA . ASP A 1 81 ? 15.244 -24.872 -9.037 1.00 53.25 81 ASP A CA 1
ATOM 669 C C . ASP A 1 81 ? 15.780 -23.776 -9.991 1.00 53.25 81 ASP A C 1
ATOM 671 O O . ASP A 1 81 ? 16.174 -24.083 -11.120 1.00 53.25 81 ASP A O 1
ATOM 675 N N . ASP A 1 82 ? 15.850 -22.512 -9.551 1.00 53.38 82 ASP A N 1
ATOM 676 C CA . ASP A 1 82 ? 16.266 -21.369 -10.385 1.00 53.38 82 ASP A CA 1
ATOM 677 C C . ASP A 1 82 ? 17.803 -21.220 -10.524 1.00 53.38 82 ASP A C 1
ATOM 679 O O . ASP A 1 82 ? 18.284 -20.599 -11.477 1.00 53.38 82 ASP A O 1
ATOM 683 N N . ASP A 1 83 ? 18.597 -21.834 -9.635 1.00 55.47 83 ASP A N 1
ATOM 684 C CA . ASP A 1 83 ? 20.072 -21.742 -9.631 1.00 55.47 83 ASP A CA 1
ATOM 685 C C . ASP A 1 83 ? 20.783 -22.752 -10.564 1.00 55.47 83 ASP A C 1
ATOM 687 O O . ASP A 1 83 ? 22.016 -22.780 -10.645 1.00 55.47 83 ASP A O 1
ATOM 691 N N . ILE A 1 84 ? 20.041 -23.569 -11.323 1.00 57.62 84 ILE A N 1
ATOM 692 C CA . ILE A 1 84 ? 20.601 -24.447 -12.368 1.00 57.62 84 ILE A CA 1
ATOM 693 C C . ILE A 1 84 ? 19.896 -24.181 -13.700 1.00 57.62 84 ILE A C 1
ATOM 695 O O . ILE A 1 84 ? 19.254 -25.050 -14.288 1.00 57.62 84 ILE A O 1
ATOM 699 N N . LEU A 1 85 ? 20.072 -22.976 -14.237 1.00 58.62 85 LEU A N 1
ATOM 700 C CA . LEU A 1 85 ? 19.955 -22.782 -15.680 1.00 58.62 85 LEU A CA 1
ATOM 701 C C . LEU A 1 85 ? 21.249 -23.307 -16.330 1.00 58.62 85 LEU A C 1
ATOM 703 O O . LEU A 1 85 ? 22.316 -22.726 -16.108 1.00 58.62 85 LEU A O 1
ATOM 707 N N . PRO A 1 86 ? 21.220 -24.416 -17.099 1.00 61.84 86 PRO A N 1
ATOM 708 C CA . PRO A 1 86 ? 22.412 -24.894 -17.788 1.00 61.84 86 PRO A CA 1
ATOM 709 C C . PRO A 1 86 ? 22.919 -23.804 -18.740 1.00 61.84 86 PRO A C 1
ATOM 711 O O . PRO A 1 86 ? 22.138 -23.238 -19.504 1.00 61.84 86 PRO A O 1
ATOM 714 N N . LEU A 1 87 ? 24.231 -23.529 -18.713 1.00 57.50 87 LEU A N 1
ATOM 715 C CA . LEU A 1 87 ? 24.867 -22.494 -19.546 1.00 57.50 87 LEU A CA 1
ATOM 716 C C . LEU A 1 87 ? 24.560 -22.639 -21.055 1.00 57.50 87 LEU A C 1
ATOM 718 O O . LEU A 1 87 ? 24.621 -21.648 -21.772 1.00 57.50 87 LEU A O 1
ATOM 722 N N . ASP A 1 88 ? 24.166 -23.831 -21.516 1.00 57.06 88 ASP A N 1
ATOM 723 C CA . ASP A 1 88 ? 23.731 -24.110 -22.895 1.00 57.06 88 ASP A CA 1
ATOM 724 C C . ASP A 1 88 ? 22.420 -23.405 -23.313 1.00 57.06 88 ASP A C 1
ATOM 726 O O . ASP A 1 88 ? 22.094 -23.378 -24.498 1.00 57.06 88 ASP A O 1
ATOM 730 N N . MET A 1 89 ? 21.645 -22.831 -22.383 1.00 55.97 89 MET A N 1
ATOM 731 C CA . MET A 1 89 ? 20.389 -22.124 -22.688 1.00 55.97 89 MET A CA 1
ATOM 732 C C . MET A 1 89 ? 20.527 -20.604 -22.847 1.00 55.97 89 MET A C 1
ATOM 734 O O . MET A 1 89 ? 19.552 -19.951 -23.218 1.00 55.97 89 MET A O 1
ATOM 738 N N . LEU A 1 90 ? 21.704 -20.033 -22.579 1.00 54.25 90 LEU A N 1
ATOM 739 C CA . LEU A 1 90 ? 21.960 -18.601 -22.791 1.00 54.25 90 LEU A CA 1
ATOM 740 C C . LEU A 1 90 ? 22.291 -18.274 -24.257 1.00 54.25 90 LEU A C 1
ATOM 742 O O . LEU A 1 90 ? 22.005 -17.164 -24.698 1.00 54.25 90 LEU A O 1
ATOM 746 N N . ASP A 1 91 ? 22.804 -19.256 -25.005 1.00 54.34 91 ASP A N 1
ATOM 747 C CA . ASP A 1 91 ? 23.218 -19.109 -26.409 1.00 54.34 91 ASP A CA 1
ATOM 748 C C . ASP A 1 91 ? 22.293 -19.842 -27.396 1.00 54.34 91 ASP A C 1
ATOM 750 O O . ASP A 1 91 ? 22.517 -19.814 -28.607 1.00 54.34 91 ASP A O 1
ATOM 754 N N . ALA A 1 92 ? 21.256 -20.528 -26.908 1.00 60.34 92 ALA A N 1
ATOM 755 C CA . ALA A 1 92 ? 20.271 -21.130 -27.790 1.00 60.34 92 ALA A CA 1
ATOM 756 C C . ALA A 1 92 ? 19.449 -20.006 -28.429 1.00 60.34 92 ALA A C 1
ATOM 758 O O . ALA A 1 92 ? 18.775 -19.257 -27.724 1.00 60.34 92 ALA A O 1
ATOM 759 N N . ASP A 1 93 ? 19.477 -19.906 -29.757 1.00 61.28 93 ASP A N 1
ATOM 760 C CA . ASP A 1 93 ? 18.511 -19.131 -30.532 1.00 61.28 93 ASP A CA 1
ATOM 761 C C . ASP A 1 93 ? 17.102 -19.660 -30.207 1.00 61.28 93 ASP A C 1
ATOM 763 O O . ASP A 1 93 ? 16.599 -20.600 -30.826 1.00 61.28 93 ASP A O 1
ATOM 767 N N . ILE A 1 94 ? 16.480 -19.131 -29.149 1.00 62.56 94 ILE A N 1
ATOM 768 C CA . ILE A 1 94 ? 15.132 -19.520 -28.747 1.00 62.56 94 ILE A CA 1
ATOM 76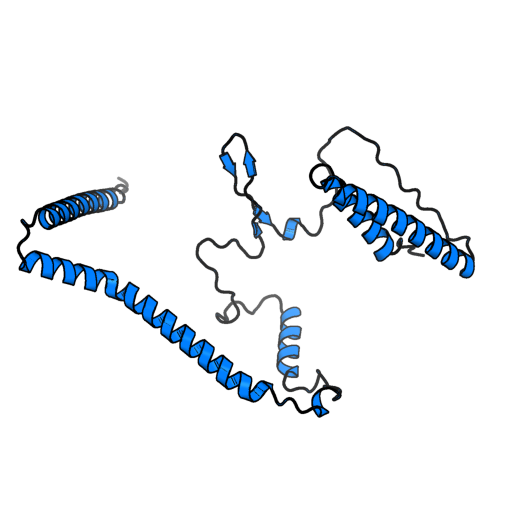9 C C . ILE A 1 94 ? 14.206 -18.989 -29.835 1.00 62.56 94 ILE A C 1
ATOM 771 O O . ILE A 1 94 ? 13.865 -17.807 -29.864 1.00 62.56 94 ILE A O 1
ATOM 775 N N . ASP A 1 95 ? 13.783 -19.886 -30.722 1.00 66.38 95 ASP A N 1
ATOM 776 C CA . ASP A 1 95 ? 12.719 -19.635 -31.684 1.00 66.38 95 ASP A CA 1
ATOM 777 C C . ASP A 1 95 ? 11.434 -19.288 -30.914 1.00 66.38 95 ASP A C 1
ATOM 779 O O . ASP A 1 95 ? 10.650 -20.159 -30.518 1.00 66.38 95 ASP A O 1
ATOM 783 N N . TRP A 1 96 ? 11.187 -17.996 -30.694 1.00 62.44 96 TRP A N 1
ATOM 784 C CA . TRP A 1 96 ? 9.988 -17.483 -30.019 1.00 62.44 96 TRP A CA 1
ATOM 785 C C . TRP A 1 96 ? 8.684 -17.906 -30.715 1.00 62.44 96 TRP A C 1
ATOM 787 O O . TRP A 1 96 ? 7.627 -17.928 -30.087 1.00 62.44 96 TRP A O 1
ATOM 797 N N . GLU A 1 97 ? 8.764 -18.298 -31.989 1.00 64.44 97 GLU A N 1
ATOM 798 C CA . GLU A 1 97 ? 7.655 -18.840 -32.777 1.00 64.44 97 GLU A CA 1
ATOM 799 C C . GLU A 1 97 ? 7.353 -20.323 -32.489 1.00 64.44 97 GLU A C 1
ATOM 801 O O . GLU A 1 97 ? 6.247 -20.785 -32.766 1.00 64.44 97 GLU A O 1
ATOM 806 N N . ARG A 1 98 ? 8.298 -21.083 -31.916 1.00 68.69 98 ARG A N 1
ATOM 807 C CA . ARG A 1 98 ? 8.155 -22.527 -31.621 1.00 68.69 98 ARG A CA 1
ATOM 808 C C . ARG A 1 98 ? 8.345 -22.901 -30.151 1.00 68.69 98 ARG A C 1
ATOM 810 O O . ARG A 1 98 ? 8.180 -24.066 -29.794 1.00 68.69 98 ARG A O 1
ATOM 817 N N . SER A 1 99 ? 8.672 -21.936 -29.300 1.00 71.69 99 SER A N 1
ATOM 818 C CA . SER A 1 99 ? 8.873 -22.143 -27.866 1.00 71.69 99 SER A CA 1
ATOM 819 C C . SER A 1 99 ? 7.583 -22.544 -27.130 1.00 71.69 99 SER A C 1
ATOM 821 O O . SER A 1 99 ? 6.469 -22.304 -27.598 1.00 71.69 99 SER A O 1
ATOM 823 N N . ALA A 1 100 ? 7.718 -23.091 -25.916 1.00 68.38 100 ALA A N 1
ATOM 824 C CA . ALA A 1 100 ? 6.599 -23.375 -25.008 1.00 68.38 100 ALA A CA 1
ATOM 825 C C . ALA A 1 100 ? 5.735 -22.128 -24.714 1.00 68.38 100 ALA A C 1
ATOM 827 O O . ALA A 1 100 ? 4.552 -22.239 -24.386 1.00 68.38 100 ALA A O 1
ATOM 828 N N . PHE A 1 101 ? 6.306 -20.932 -24.892 1.00 65.12 101 PHE A N 1
ATOM 829 C CA . PHE A 1 101 ? 5.622 -19.647 -24.753 1.00 65.12 101 PHE A CA 1
ATOM 830 C C . PHE A 1 101 ? 4.952 -19.146 -26.043 1.00 65.12 101 PHE A C 1
ATOM 832 O O . PHE A 1 101 ? 4.179 -18.190 -25.979 1.00 65.12 101 PHE A O 1
ATOM 839 N N . ALA A 1 102 ? 5.172 -19.789 -27.196 1.00 73.00 102 ALA A N 1
ATOM 840 C CA . ALA A 1 102 ? 4.649 -19.350 -28.493 1.00 73.00 102 ALA A CA 1
ATOM 841 C C . ALA A 1 102 ? 3.117 -19.255 -28.497 1.00 73.00 102 ALA A C 1
ATOM 843 O O . ALA A 1 102 ? 2.559 -18.269 -28.964 1.00 73.00 102 ALA A O 1
ATOM 844 N N . ASN A 1 103 ? 2.424 -20.208 -27.867 1.00 70.00 103 ASN A N 1
ATOM 845 C CA . ASN A 1 103 ? 0.963 -20.168 -27.730 1.00 70.00 103 ASN A CA 1
ATOM 846 C C . ASN A 1 103 ? 0.459 -19.018 -26.842 1.00 70.00 103 ASN A C 1
ATOM 848 O O . ASN A 1 103 ? -0.663 -18.548 -27.028 1.00 70.00 103 ASN A O 1
ATOM 852 N N . LYS A 1 104 ? 1.254 -18.583 -25.855 1.00 71.31 104 LYS A N 1
ATOM 853 C CA . LYS A 1 104 ? 0.924 -17.443 -24.986 1.00 71.31 104 LYS A CA 1
ATOM 854 C C . LYS A 1 104 ? 1.146 -16.126 -25.726 1.00 71.31 104 LYS A C 1
ATOM 856 O O . LYS A 1 104 ? 0.295 -15.250 -25.670 1.00 71.31 104 LYS A O 1
ATOM 861 N N . ILE A 1 105 ? 2.248 -16.019 -26.466 1.00 69.81 105 ILE A N 1
ATOM 862 C CA . ILE A 1 105 ? 2.551 -14.856 -27.307 1.00 69.81 105 ILE A CA 1
ATOM 863 C C . ILE A 1 105 ? 1.547 -14.739 -28.465 1.00 69.81 105 ILE A C 1
ATOM 865 O O . ILE A 1 105 ? 1.094 -13.640 -28.761 1.00 69.81 105 ILE A O 1
ATOM 869 N N . ALA A 1 106 ? 1.146 -15.853 -29.082 1.00 69.12 106 ALA A N 1
ATOM 870 C CA . ALA A 1 106 ? 0.119 -15.874 -30.123 1.00 69.12 106 ALA A CA 1
ATOM 871 C C . ALA A 1 106 ? -1.260 -15.450 -29.593 1.00 69.12 106 ALA A C 1
ATOM 873 O O . ALA A 1 106 ? -1.966 -14.719 -30.279 1.00 69.12 106 ALA A O 1
ATOM 874 N N . ARG A 1 107 ? -1.624 -15.850 -28.363 1.00 65.19 107 ARG A N 1
ATOM 875 C CA . ARG A 1 107 ? -2.845 -15.366 -27.696 1.00 65.19 107 ARG A CA 1
ATOM 876 C C . ARG A 1 107 ? -2.811 -13.860 -27.457 1.00 65.19 107 ARG A C 1
ATOM 878 O O . ARG A 1 107 ? -3.726 -13.180 -27.888 1.00 65.19 107 ARG A O 1
ATOM 885 N N . LEU A 1 108 ? -1.722 -13.343 -26.889 1.00 65.31 108 LEU A N 1
ATOM 886 C CA . LEU A 1 108 ? -1.568 -11.906 -26.640 1.00 65.31 108 LEU A CA 1
ATOM 887 C C . LEU A 1 108 ? -1.625 -11.070 -27.932 1.00 65.31 108 LEU A C 1
ATOM 889 O O . LEU A 1 108 ? -2.264 -10.026 -27.951 1.00 65.31 108 LEU A O 1
ATOM 893 N N . ARG A 1 109 ? -1.025 -11.543 -29.036 1.00 65.81 109 ARG A N 1
ATOM 894 C CA . ARG A 1 109 ? -1.125 -10.856 -30.340 1.00 65.81 109 ARG A CA 1
ATOM 895 C C . ARG A 1 109 ? -2.536 -10.905 -30.933 1.00 65.81 109 ARG A C 1
ATOM 897 O O . ARG A 1 109 ? -2.989 -9.918 -31.495 1.00 65.81 109 ARG A O 1
ATOM 904 N N . HIS A 1 110 ? -3.238 -12.029 -30.790 1.00 59.97 110 HIS A N 1
ATOM 905 C CA . HIS A 1 110 ? -4.638 -12.148 -31.213 1.00 59.97 110 HIS A CA 1
ATOM 906 C C . HIS A 1 110 ? -5.583 -11.299 -30.335 1.00 59.97 110 HIS A C 1
ATOM 908 O O . HIS A 1 110 ? -6.661 -10.911 -30.776 1.00 59.97 110 HIS A O 1
ATOM 914 N N . GLU A 1 111 ? -5.198 -11.009 -29.092 1.00 53.62 111 GLU A N 1
ATOM 915 C CA . GLU A 1 111 ? -5.927 -10.133 -28.167 1.00 53.62 111 GLU A CA 1
ATOM 916 C C . GLU A 1 111 ? -5.711 -8.641 -28.485 1.00 53.62 111 GLU A C 1
ATOM 918 O O . GLU A 1 111 ? -6.655 -7.867 -28.353 1.00 53.62 111 GLU A O 1
ATOM 923 N N . GLU A 1 112 ? -4.534 -8.233 -28.983 1.00 53.88 112 GLU A N 1
ATOM 924 C CA . GLU A 1 112 ? -4.292 -6.864 -29.486 1.00 53.88 112 GLU A CA 1
ATOM 925 C C . GLU A 1 112 ? -5.096 -6.541 -30.761 1.00 53.88 112 GLU A C 1
ATOM 927 O O . GLU A 1 112 ? -5.508 -5.399 -30.955 1.00 53.88 112 GLU A O 1
ATOM 932 N N . GLU A 1 113 ? -5.373 -7.538 -31.609 1.00 53.19 113 GLU A N 1
ATOM 933 C CA . GLU A 1 113 ? -6.250 -7.397 -32.787 1.00 53.19 113 GLU A CA 1
ATOM 934 C C . GLU A 1 113 ? -7.746 -7.616 -32.462 1.00 53.19 113 GLU A C 1
ATOM 936 O O . GLU A 1 113 ? -8.611 -7.357 -33.300 1.00 53.19 113 GLU A O 1
ATOM 941 N N . GLY A 1 114 ? -8.065 -8.072 -31.245 1.00 43.72 114 GLY A N 1
ATOM 942 C CA . GLY A 1 114 ? -9.395 -8.490 -30.797 1.00 43.72 114 GLY A CA 1
ATOM 943 C C . GLY A 1 114 ? -10.040 -7.549 -29.779 1.00 43.72 114 GLY A C 1
ATOM 944 O O . GLY A 1 114 ? -10.542 -8.004 -28.750 1.00 43.72 114 GLY A O 1
ATOM 945 N N . ASP A 1 115 ? -10.053 -6.246 -30.054 1.00 46.84 115 ASP A N 1
ATOM 946 C CA . ASP A 1 115 ? -10.845 -5.274 -29.293 1.00 46.84 115 ASP A CA 1
ATOM 947 C C . ASP A 1 115 ? -12.347 -5.491 -29.565 1.00 46.84 115 ASP A C 1
ATOM 949 O O . ASP A 1 115 ? -12.865 -4.999 -30.565 1.00 46.84 115 ASP A O 1
ATOM 953 N N . ALA A 1 116 ? -13.025 -6.305 -28.734 1.00 50.47 116 ALA A N 1
ATOM 954 C CA . ALA A 1 116 ? -14.436 -6.105 -28.333 1.00 50.47 116 ALA A CA 1
ATOM 955 C C . ALA A 1 116 ? -15.089 -7.250 -27.521 1.00 50.47 116 ALA A C 1
ATOM 957 O O . ALA A 1 116 ? -16.140 -7.005 -26.929 1.00 50.47 116 ALA A O 1
ATOM 958 N N . GLU A 1 117 ? -14.560 -8.483 -27.469 1.00 49.47 117 GLU A N 1
ATOM 959 C CA . GLU A 1 117 ? -15.391 -9.643 -27.049 1.00 49.47 117 GLU A CA 1
ATOM 960 C C . GLU A 1 117 ? -14.928 -10.435 -25.806 1.00 49.47 117 GLU A C 1
ATOM 962 O O . GLU A 1 117 ? -15.504 -11.470 -25.478 1.00 49.47 117 GLU A O 1
ATOM 967 N N . ALA A 1 118 ? -13.961 -9.933 -25.030 1.00 48.94 118 ALA A N 1
ATOM 968 C CA . ALA A 1 118 ? -13.488 -10.571 -23.787 1.00 48.94 118 ALA A CA 1
ATOM 969 C C . ALA A 1 118 ? -14.156 -10.005 -22.509 1.00 48.94 118 ALA A C 1
ATOM 971 O O . ALA A 1 118 ? -13.507 -9.725 -21.502 1.00 48.94 118 ALA A O 1
ATOM 972 N N . GLY A 1 119 ? -15.474 -9.790 -22.541 1.00 49.94 119 GLY A N 1
ATOM 973 C CA . GLY A 1 119 ? -16.209 -9.089 -21.478 1.00 49.94 119 GLY A CA 1
ATOM 974 C C . GLY A 1 119 ? -16.383 -9.839 -20.146 1.00 49.94 119 GLY A C 1
ATOM 975 O O . GLY A 1 119 ? -16.681 -9.187 -19.139 1.00 49.94 119 GLY A O 1
ATOM 976 N N . ASP A 1 120 ? -16.178 -11.160 -20.097 1.00 53.19 120 ASP A N 1
ATOM 977 C CA . ASP A 1 120 ? -16.678 -12.002 -18.991 1.00 53.19 120 ASP A CA 1
ATOM 978 C C . ASP A 1 120 ? -15.635 -12.831 -18.227 1.00 53.19 120 ASP A C 1
ATOM 980 O O . ASP A 1 120 ? -15.993 -13.470 -17.234 1.00 53.19 120 ASP A O 1
ATOM 984 N N . ASP A 1 121 ? -14.349 -12.783 -18.585 1.00 66.31 121 ASP A N 1
ATOM 985 C CA . ASP A 1 121 ? -13.333 -13.479 -17.790 1.00 66.31 121 ASP A CA 1
ATOM 986 C C . ASP A 1 121 ? -12.956 -12.663 -16.538 1.00 66.31 121 ASP A C 1
ATOM 988 O O . ASP A 1 121 ? -12.383 -11.569 -16.603 1.00 66.31 121 ASP A O 1
ATOM 992 N N . LEU A 1 122 ? -13.331 -13.183 -15.367 1.00 59.62 122 LEU A N 1
ATOM 993 C CA . LEU A 1 122 ? -13.052 -12.572 -14.064 1.00 59.62 122 LEU A CA 1
ATOM 994 C C . LEU A 1 122 ? -11.563 -12.622 -13.698 1.00 59.62 122 LEU A C 1
ATOM 996 O O . LEU A 1 122 ? -11.143 -11.830 -12.854 1.00 59.62 122 LEU A O 1
ATOM 1000 N N . GLU A 1 123 ? -10.773 -13.509 -14.312 1.00 60.44 123 GLU A N 1
ATOM 1001 C CA . GLU A 1 123 ? -9.325 -13.600 -14.077 1.00 60.44 123 GLU A CA 1
ATOM 1002 C C . GLU A 1 123 ? -8.531 -12.537 -14.856 1.00 60.44 123 GLU A C 1
ATOM 1004 O O . GLU A 1 123 ? -7.431 -12.173 -14.442 1.00 60.44 123 GLU A O 1
ATOM 1009 N N . LEU A 1 124 ? -9.111 -11.964 -15.921 1.00 60.44 124 LEU A N 1
ATOM 1010 C CA . LEU A 1 124 ? -8.488 -10.909 -16.736 1.00 60.44 124 LEU A CA 1
ATOM 1011 C C . LEU A 1 124 ? -8.720 -9.491 -16.183 1.00 60.44 124 LEU A C 1
ATOM 1013 O O . LEU A 1 124 ? -7.965 -8.564 -16.483 1.00 60.44 124 LEU A O 1
ATOM 1017 N N . LYS A 1 125 ? -9.754 -9.286 -15.357 1.00 66.50 125 LYS A N 1
ATOM 1018 C CA . LYS A 1 125 ? -10.065 -7.969 -14.778 1.00 66.50 125 LYS A CA 1
ATOM 1019 C C . LYS A 1 125 ? -9.168 -7.694 -13.570 1.00 66.50 125 LYS A C 1
ATOM 1021 O O . LYS A 1 125 ? -9.281 -8.358 -12.540 1.00 66.50 125 LYS A O 1
ATOM 1026 N N . LYS A 1 126 ? -8.330 -6.651 -13.647 1.00 71.19 126 LYS A N 1
ATOM 1027 C CA . LYS A 1 126 ? -7.601 -6.121 -12.479 1.00 71.19 126 LYS A CA 1
ATOM 1028 C C . LYS A 1 126 ? -8.583 -5.869 -11.327 1.00 71.19 126 LYS A C 1
ATOM 1030 O O . LYS A 1 126 ? -9.537 -5.102 -11.471 1.00 71.19 126 LYS A O 1
ATOM 1035 N N . ARG A 1 127 ? -8.356 -6.510 -10.175 1.00 72.50 127 ARG A N 1
ATOM 1036 C CA . ARG A 1 127 ? -9.111 -6.227 -8.943 1.00 72.50 127 ARG A CA 1
ATOM 1037 C C . ARG A 1 127 ? -8.873 -4.771 -8.541 1.00 72.50 127 ARG A C 1
ATOM 1039 O O . ARG A 1 127 ? -7.723 -4.370 -8.417 1.00 72.50 127 ARG A O 1
ATOM 1046 N N . ARG A 1 128 ? -9.952 -4.017 -8.314 1.00 76.75 128 ARG A N 1
ATOM 1047 C CA . ARG A 1 128 ? -9.909 -2.638 -7.802 1.00 76.75 128 ARG A CA 1
ATOM 1048 C C . ARG A 1 128 ? -10.434 -2.578 -6.372 1.00 76.75 128 ARG A C 1
ATOM 1050 O O . ARG A 1 128 ? -11.389 -3.283 -6.034 1.00 76.75 128 ARG A O 1
ATOM 1057 N N . PHE A 1 129 ? -9.826 -1.740 -5.543 1.00 76.38 129 PHE A N 1
ATOM 1058 C CA . PHE A 1 129 ? -10.280 -1.466 -4.181 1.00 76.38 129 PHE A CA 1
ATOM 1059 C C . PHE A 1 129 ? -11.233 -0.264 -4.133 1.00 76.38 129 PHE A C 1
ATOM 1061 O O . PHE A 1 129 ? -11.135 0.672 -4.925 1.00 76.38 129 PHE A O 1
ATOM 1068 N N . ASP A 1 130 ? -12.160 -0.269 -3.167 1.00 71.31 130 ASP A N 1
ATOM 1069 C CA . ASP A 1 130 ? -13.064 0.863 -2.930 1.00 71.31 130 ASP A CA 1
ATOM 1070 C C . ASP A 1 130 ? -12.259 2.140 -2.627 1.00 71.31 130 ASP A C 1
ATOM 1072 O O . ASP A 1 130 ? -11.659 2.274 -1.557 1.00 71.31 130 ASP A O 1
ATOM 1076 N N . GLY A 1 131 ? -12.287 3.095 -3.560 1.00 72.75 131 GLY A N 1
ATOM 1077 C CA . GLY A 1 131 ? -11.583 4.376 -3.461 1.00 72.75 131 GLY A CA 1
ATOM 1078 C C . GLY A 1 131 ? -10.383 4.528 -4.395 1.00 72.75 131 GLY A C 1
ATOM 1079 O O . GLY A 1 131 ? -9.796 5.607 -4.401 1.00 72.75 131 GLY A O 1
ATOM 1080 N N . GLU A 1 132 ? -10.039 3.506 -5.181 1.00 77.12 132 GLU A N 1
ATOM 1081 C CA . GLU A 1 132 ? -9.039 3.644 -6.241 1.00 77.12 132 GLU A CA 1
ATOM 1082 C C . GLU A 1 132 ? -9.610 4.410 -7.447 1.00 77.12 132 GLU A C 1
ATOM 1084 O O . GLU A 1 132 ? -10.754 4.160 -7.857 1.00 77.12 132 GLU A O 1
ATOM 1089 N N . PRO A 1 133 ? -8.840 5.356 -8.015 1.00 71.25 133 PRO A N 1
ATOM 1090 C CA . PRO A 1 133 ? -9.207 6.034 -9.249 1.00 71.25 133 PRO A CA 1
ATOM 1091 C C . PRO A 1 133 ? -9.255 5.032 -10.409 1.00 71.25 133 PRO A C 1
ATOM 1093 O O . PRO A 1 133 ? -8.679 3.946 -10.352 1.00 71.25 133 PRO A O 1
ATOM 1096 N N . ALA A 1 134 ? -9.980 5.384 -11.467 1.00 76.62 134 ALA A N 1
ATOM 1097 C CA . ALA A 1 134 ? -10.030 4.550 -12.658 1.00 76.62 134 ALA A CA 1
ATOM 1098 C C . ALA A 1 134 ? -8.686 4.575 -13.414 1.00 76.62 134 ALA A C 1
ATOM 1100 O O . ALA A 1 134 ? -7.956 5.557 -13.319 1.00 76.62 134 ALA A O 1
ATOM 1101 N N . ASP A 1 135 ? -8.361 3.503 -14.148 1.00 73.25 135 ASP A N 1
ATOM 1102 C CA . ASP A 1 135 ? -7.062 3.351 -14.836 1.00 73.25 135 ASP A CA 1
ATOM 1103 C C . ASP A 1 135 ? -6.764 4.480 -15.840 1.00 73.25 135 ASP A C 1
ATOM 1105 O O . ASP A 1 135 ? -5.610 4.753 -16.143 1.00 73.25 135 ASP A O 1
ATOM 1109 N N . ASP A 1 136 ? -7.798 5.160 -16.334 1.00 77.75 136 ASP A N 1
ATOM 1110 C CA . ASP A 1 136 ? -7.733 6.317 -17.223 1.00 77.75 136 ASP A CA 1
ATOM 1111 C C . ASP A 1 136 ? -7.539 7.653 -16.482 1.00 77.75 136 ASP A C 1
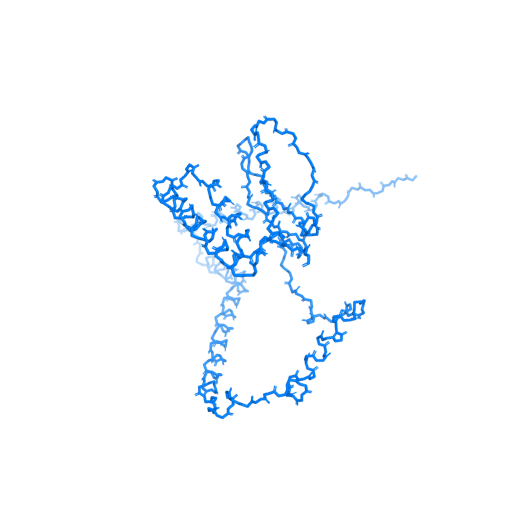ATOM 1113 O O . ASP A 1 136 ? -7.493 8.705 -17.119 1.00 77.75 136 ASP A O 1
ATOM 1117 N N . VAL A 1 137 ? -7.422 7.646 -15.151 1.00 78.19 137 VAL A N 1
ATOM 1118 C CA . VAL A 1 137 ? -7.339 8.837 -14.298 1.00 78.19 137 VAL A CA 1
ATOM 1119 C C . VAL A 1 137 ? -6.073 8.805 -13.442 1.00 78.19 137 VAL A C 1
ATOM 1121 O O . VAL A 1 137 ? -5.925 7.998 -12.530 1.00 78.19 137 VAL A O 1
ATOM 1124 N N . HIS A 1 138 ? -5.185 9.769 -13.667 1.00 78.50 138 HIS A N 1
ATOM 1125 C CA . HIS A 1 138 ? -3.999 9.995 -12.851 1.00 78.50 138 HIS A CA 1
ATOM 1126 C C . HIS A 1 138 ? -4.308 10.976 -11.708 1.00 78.50 138 HIS A C 1
ATOM 1128 O O . HIS A 1 138 ? -4.665 12.137 -11.939 1.00 78.50 138 HIS A O 1
ATOM 1134 N N . GLU A 1 139 ? -4.152 10.545 -10.455 1.00 83.56 139 GLU A N 1
ATOM 1135 C CA . GLU A 1 139 ? -4.257 11.440 -9.296 1.00 83.56 139 GLU A CA 1
ATOM 1136 C C . GLU A 1 139 ? -3.045 12.379 -9.221 1.00 83.56 139 GLU A C 1
ATOM 1138 O O . GLU A 1 139 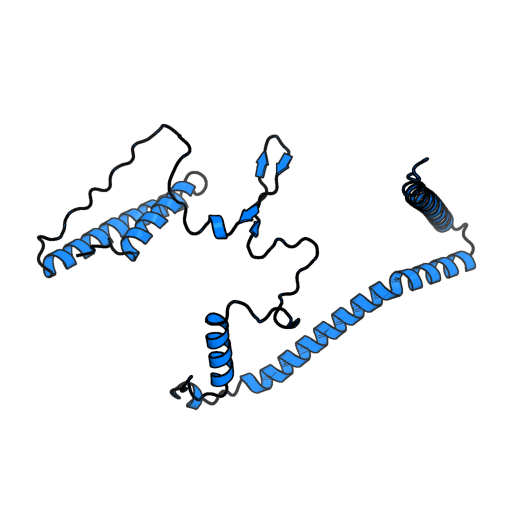? -1.900 11.967 -9.393 1.00 83.56 139 GLU A O 1
ATOM 1143 N N . LEU A 1 140 ? -3.291 13.668 -8.988 1.00 83.56 140 LEU A N 1
ATOM 1144 C CA . LEU A 1 140 ? -2.253 14.685 -8.827 1.00 83.56 140 LEU A CA 1
ATOM 1145 C C . LEU A 1 140 ? -2.077 15.035 -7.349 1.00 83.56 140 LEU A C 1
ATOM 1147 O O . LEU A 1 140 ? -2.992 14.886 -6.532 1.00 83.56 140 LEU A O 1
ATOM 1151 N N . LEU A 1 141 ? -0.899 15.563 -7.010 1.00 85.50 141 LEU A N 1
ATOM 1152 C CA . LEU A 1 141 ? -0.618 16.022 -5.654 1.00 85.50 141 LEU A CA 1
ATOM 1153 C C . LEU A 1 141 ? -1.638 17.095 -5.219 1.00 85.50 141 LEU A C 1
ATOM 1155 O O . LEU A 1 141 ? -1.943 18.008 -5.995 1.00 85.50 141 LEU A O 1
ATOM 1159 N N . PRO A 1 142 ? -2.174 17.020 -3.986 1.00 89.06 142 PRO A N 1
ATOM 1160 C CA . PRO A 1 142 ? -3.097 18.029 -3.488 1.00 89.06 142 PRO A CA 1
ATOM 1161 C C . PRO A 1 142 ? -2.434 19.406 -3.395 1.00 89.06 142 PRO A C 1
ATOM 1163 O O . PRO A 1 142 ? -1.335 19.535 -2.856 1.00 89.06 142 PRO A O 1
ATOM 1166 N N . ILE A 1 143 ? -3.131 20.448 -3.847 1.00 90.06 143 ILE A N 1
ATOM 1167 C CA . ILE A 1 143 ? -2.646 21.835 -3.806 1.00 90.06 143 ILE A CA 1
ATOM 1168 C C . ILE A 1 143 ? -3.392 22.595 -2.716 1.00 90.06 143 ILE A C 1
ATOM 1170 O O . ILE A 1 143 ? -4.588 22.397 -2.497 1.00 90.06 143 ILE A O 1
ATOM 1174 N N . LYS A 1 144 ? -2.684 23.477 -2.010 1.00 90.19 144 LYS A N 1
ATOM 1175 C CA . LYS A 1 144 ? -3.285 24.355 -1.009 1.00 90.19 144 LYS A CA 1
ATOM 1176 C C . LYS A 1 144 ? -3.714 25.666 -1.665 1.00 90.19 144 LYS A C 1
ATOM 1178 O O . LYS A 1 144 ? -2.865 26.483 -1.997 1.00 90.19 144 LYS A O 1
ATOM 1183 N N . VAL A 1 145 ? -5.020 25.876 -1.804 1.00 86.38 145 VAL A N 1
ATOM 1184 C CA . VAL A 1 145 ? -5.613 27.124 -2.312 1.00 86.38 145 VAL A CA 1
ATOM 1185 C C . VAL A 1 145 ? -6.393 27.763 -1.166 1.00 86.38 145 VAL A C 1
ATOM 1187 O O . VAL A 1 145 ? -7.209 27.097 -0.527 1.00 86.38 145 VAL A O 1
ATOM 1190 N N . GLU A 1 146 ? -6.079 29.017 -0.828 1.00 75.88 146 GLU A N 1
ATOM 1191 C CA . GLU A 1 146 ? -6.743 29.778 0.251 1.00 75.88 146 GLU A CA 1
ATOM 1192 C C . GLU A 1 146 ? -6.836 29.022 1.596 1.00 75.88 146 GLU A C 1
ATOM 1194 O O . GLU A 1 146 ? -7.834 29.052 2.316 1.00 75.88 146 GLU A O 1
ATOM 1199 N N . GLY A 1 147 ? -5.787 28.270 1.942 1.00 82.44 147 GLY A N 1
ATOM 1200 C CA . GLY A 1 147 ? -5.729 27.518 3.197 1.00 82.44 147 GLY A CA 1
ATOM 1201 C C . GLY A 1 147 ? -6.452 26.165 3.195 1.00 82.44 147 GLY A C 1
ATOM 1202 O O . GLY A 1 147 ? -6.291 25.417 4.162 1.00 82.44 147 GLY A O 1
ATOM 1203 N N . LYS A 1 148 ? -7.172 25.799 2.127 1.00 82.69 148 LYS A N 1
ATOM 1204 C CA . LYS A 1 148 ? -7.832 24.492 1.966 1.00 82.69 148 LYS A CA 1
ATOM 1205 C C . LYS A 1 148 ? -7.041 23.599 1.008 1.00 82.69 148 LYS A C 1
ATOM 1207 O O . LYS A 1 148 ? -6.533 24.059 -0.008 1.00 82.69 148 LYS A O 1
ATOM 1212 N N . LEU A 1 149 ? -6.923 22.315 1.351 1.00 85.25 149 LEU A N 1
ATOM 1213 C CA . LEU A 1 149 ? -6.265 21.317 0.504 1.00 85.25 149 LEU A CA 1
ATOM 1214 C C . LEU A 1 149 ? -7.260 20.789 -0.531 1.00 85.25 149 LEU A C 1
ATOM 1216 O O . LEU A 1 149 ? -8.257 20.164 -0.166 1.00 85.25 149 LEU A O 1
ATOM 1220 N N . LEU A 1 150 ? -6.974 21.032 -1.806 1.00 86.94 150 LEU A N 1
ATOM 1221 C CA . LEU A 1 150 ? -7.754 20.564 -2.942 1.00 86.94 150 LEU A CA 1
ATOM 1222 C C . LEU A 1 150 ? -7.036 19.377 -3.590 1.00 86.94 150 LEU A C 1
ATOM 1224 O O . LEU A 1 150 ? -5.923 19.520 -4.096 1.00 86.94 150 LEU A O 1
ATOM 1228 N N . LYS A 1 151 ? -7.669 18.201 -3.570 1.00 86.25 151 LYS A N 1
ATOM 1229 C CA . LYS A 1 151 ? -7.206 17.033 -4.331 1.00 86.25 151 LYS A CA 1
ATOM 1230 C C . LYS A 1 151 ? -7.562 17.221 -5.805 1.00 86.25 151 LYS A C 1
ATOM 1232 O O . LYS A 1 151 ? -8.667 17.670 -6.102 1.00 86.25 151 LYS A O 1
ATOM 1237 N N . ARG A 1 152 ? -6.643 16.884 -6.709 1.00 83.19 152 ARG A N 1
ATOM 1238 C CA . ARG A 1 152 ? -6.811 17.019 -8.162 1.00 83.19 152 ARG A CA 1
ATOM 1239 C C . ARG A 1 152 ? -6.588 15.665 -8.833 1.00 83.19 152 ARG A C 1
ATOM 1241 O O . ARG A 1 152 ? -5.809 14.859 -8.338 1.00 83.19 152 ARG A O 1
ATOM 1248 N N . SER A 1 153 ? -7.233 15.440 -9.968 1.00 84.88 153 SER A N 1
ATOM 1249 C CA . SER A 1 153 ? -6.976 14.300 -10.849 1.00 84.88 153 SER A CA 1
ATOM 1250 C C . SER A 1 153 ? -7.046 14.750 -12.312 1.00 84.88 153 SER A C 1
ATOM 1252 O O . SER A 1 153 ? -7.685 15.761 -12.612 1.00 84.88 153 SER A O 1
ATOM 1254 N N . ARG A 1 154 ? -6.344 14.049 -13.209 1.00 79.19 154 ARG A N 1
ATOM 1255 C CA . ARG A 1 154 ? -6.281 14.312 -14.657 1.00 79.19 154 ARG A CA 1
ATOM 1256 C C . ARG A 1 154 ? -6.593 13.027 -15.420 1.00 79.19 154 ARG A C 1
ATOM 1258 O O . ARG A 1 154 ? -6.110 11.972 -15.030 1.00 79.19 154 ARG A O 1
ATOM 1265 N N . LYS A 1 155 ? -7.360 13.104 -16.510 1.00 78.06 155 LYS A N 1
ATOM 1266 C CA . LYS A 1 155 ? -7.566 11.960 -17.411 1.00 78.06 155 LYS A CA 1
ATOM 1267 C C . LYS A 1 155 ? -6.357 11.767 -18.327 1.00 78.06 155 LYS A C 1
ATOM 1269 O O . LYS A 1 155 ? -5.838 12.736 -18.874 1.00 78.06 155 LYS A O 1
ATOM 1274 N N . ILE A 1 156 ? -5.922 10.526 -18.508 1.00 64.88 156 ILE A N 1
ATOM 1275 C CA . ILE A 1 156 ? -4.746 10.163 -19.310 1.00 64.88 156 ILE A CA 1
ATOM 1276 C C . ILE A 1 156 ? -5.009 10.401 -20.810 1.00 64.88 156 ILE A C 1
ATOM 1278 O O . ILE A 1 156 ? -4.099 10.823 -21.521 1.00 64.88 156 ILE A O 1
ATOM 1282 N N . SER A 1 157 ? -6.258 10.268 -21.283 1.00 56.34 157 SER A N 1
ATOM 1283 C CA . SER A 1 157 ? -6.626 10.551 -22.685 1.00 56.34 157 SER A CA 1
ATOM 1284 C C . SER A 1 157 ? -6.476 12.025 -23.088 1.00 56.34 157 SER A C 1
ATOM 1286 O O . SER A 1 157 ? -6.277 12.324 -24.259 1.00 56.34 157 SER A O 1
ATOM 1288 N N . GLU A 1 158 ? -6.500 12.949 -22.125 1.00 51.56 158 GLU A N 1
ATOM 1289 C CA . GLU A 1 158 ? -6.306 14.393 -22.338 1.00 51.56 158 GLU A CA 1
ATOM 1290 C C . GLU A 1 158 ? -4.823 14.807 -22.202 1.00 51.56 158 GLU A C 1
ATOM 1292 O O . GLU A 1 158 ? -4.485 15.992 -22.186 1.00 51.56 158 GLU A O 1
ATOM 1297 N N . GLY A 1 159 ? -3.914 13.841 -22.027 1.00 45.03 159 GLY A N 1
ATOM 1298 C CA . GLY A 1 159 ? -2.473 14.063 -21.868 1.00 45.03 159 GLY A CA 1
ATOM 1299 C C . GLY A 1 159 ? -1.623 13.729 -23.085 1.00 45.03 159 GLY A C 1
ATOM 1300 O O . GLY A 1 159 ? -0.478 14.164 -23.133 1.00 45.03 159 GLY A O 1
ATOM 1301 N N . SER A 1 160 ? -2.162 12.989 -24.055 1.00 41.69 160 SER A N 1
ATOM 1302 C CA . SER A 1 160 ? -1.361 12.466 -25.164 1.00 41.69 160 SER A CA 1
ATOM 1303 C C . SER A 1 160 ? -1.343 13.342 -26.419 1.00 41.69 160 SER A C 1
ATOM 1305 O O . SER A 1 160 ? -0.558 13.027 -27.305 1.00 41.69 160 SER A O 1
ATOM 1307 N N . LEU A 1 161 ? -2.167 14.393 -26.551 1.00 38.41 161 LEU A N 1
ATOM 1308 C CA . LEU A 1 161 ? -2.310 15.062 -27.858 1.00 38.41 161 LEU A CA 1
ATOM 1309 C C . LEU A 1 161 ? -2.731 16.545 -27.863 1.00 38.41 161 LEU A C 1
ATOM 1311 O O . LEU A 1 161 ? -3.142 17.015 -28.909 1.00 38.41 161 LEU A O 1
ATOM 1315 N N . ASN A 1 162 ? -2.601 17.305 -26.770 1.00 32.94 162 ASN A N 1
ATOM 1316 C CA . ASN A 1 162 ? -2.837 18.761 -26.802 1.00 32.94 162 ASN A CA 1
ATOM 1317 C C . ASN A 1 162 ? -1.720 19.508 -26.058 1.00 32.94 162 ASN A C 1
ATOM 1319 O O . ASN A 1 162 ? -1.793 19.727 -24.848 1.00 32.94 162 ASN A O 1
ATOM 1323 N N . HIS A 1 163 ? -0.677 19.878 -26.800 1.00 38.03 163 HIS A N 1
ATOM 1324 C CA . HIS A 1 163 ? 0.213 20.989 -26.469 1.00 38.03 163 HIS A CA 1
ATOM 1325 C C . HIS A 1 163 ? 0.024 22.089 -27.517 1.00 38.03 163 HIS A C 1
ATOM 1327 O O . HIS A 1 163 ? 0.973 22.430 -28.201 1.00 38.03 163 HIS A O 1
ATOM 1333 N N . GLU A 1 164 ? -1.192 22.612 -27.673 1.00 42.12 164 GLU A N 1
ATOM 1334 C CA . GLU A 1 164 ? -1.441 23.852 -28.417 1.00 42.12 164 GLU A CA 1
ATOM 1335 C C . GLU A 1 164 ? -2.602 24.609 -27.741 1.00 42.12 164 GLU A C 1
ATOM 1337 O O . GLU A 1 164 ? -3.673 24.034 -27.551 1.00 42.12 164 GLU A O 1
ATOM 1342 N N . GLU A 1 165 ? -2.311 25.867 -27.368 1.00 36.12 165 GLU A N 1
ATOM 1343 C CA . GLU A 1 165 ? -3.216 27.009 -27.095 1.00 36.12 165 GLU A CA 1
ATOM 1344 C C . GLU A 1 165 ? -4.116 26.937 -25.834 1.00 36.12 165 GLU A C 1
ATOM 1346 O O . GLU A 1 165 ? -4.815 25.962 -25.590 1.00 36.12 165 GLU A O 1
ATOM 1351 N N . ASP A 1 166 ? -4.255 27.926 -24.949 1.00 30.75 166 ASP A N 1
ATOM 1352 C CA . ASP A 1 166 ? -3.640 29.231 -24.695 1.00 30.75 166 ASP A CA 1
ATOM 1353 C C . ASP A 1 166 ? -4.116 29.633 -23.278 1.00 30.75 166 ASP A C 1
ATOM 1355 O O . ASP A 1 166 ? -5.315 29.612 -22.996 1.00 30.75 166 ASP A O 1
ATOM 1359 N N . GLU A 1 167 ? -3.211 30.026 -22.383 1.00 31.11 167 GLU A N 1
ATOM 1360 C CA . GLU A 1 167 ? -3.534 31.020 -21.352 1.00 31.11 167 GLU A CA 1
ATOM 1361 C C . GLU A 1 167 ? -2.477 32.116 -21.466 1.00 31.11 167 GLU A C 1
ATOM 1363 O O . GLU A 1 167 ? -1.285 31.890 -21.245 1.00 31.11 167 GLU A O 1
ATOM 1368 N N . GLU A 1 168 ? -2.938 33.290 -21.893 1.00 38.75 168 GLU A N 1
ATOM 1369 C CA . GLU A 1 168 ? -2.157 34.508 -22.045 1.00 38.75 168 GLU A CA 1
ATOM 1370 C C . GLU A 1 168 ? -1.453 34.859 -20.729 1.00 38.75 168 GLU A C 1
ATOM 1372 O O . GLU A 1 168 ? -2.072 35.291 -19.754 1.00 38.75 168 GLU A O 1
ATOM 1377 N N . VAL A 1 169 ? -0.128 34.726 -20.728 1.00 30.89 169 VAL A N 1
ATOM 1378 C CA . VAL A 1 169 ? 0.744 35.514 -19.863 1.00 30.89 169 VAL A CA 1
ATOM 1379 C C . VAL A 1 169 ? 1.718 36.240 -20.778 1.00 30.89 169 VAL A C 1
ATOM 1381 O O . VAL A 1 169 ? 2.675 35.672 -21.300 1.00 30.89 169 VAL A O 1
ATOM 1384 N N . GLU A 1 170 ? 1.411 37.511 -21.007 1.00 36.28 170 GLU A N 1
ATOM 1385 C CA . GLU A 1 170 ? 2.358 38.517 -21.469 1.00 36.28 170 GLU A CA 1
ATOM 1386 C C . GLU A 1 170 ? 3.520 38.569 -20.459 1.00 36.28 170 GLU A C 1
ATOM 1388 O O . GLU A 1 170 ? 3.323 39.031 -19.339 1.00 36.28 170 GLU A O 1
ATOM 1393 N N . ASP A 1 171 ? 4.684 38.011 -20.804 1.00 25.86 171 ASP A N 1
ATOM 1394 C CA . ASP A 1 171 ? 5.992 38.687 -20.750 1.00 25.86 171 ASP A CA 1
ATOM 1395 C C . ASP A 1 171 ? 7.106 37.746 -21.261 1.00 25.86 171 ASP A C 1
ATOM 1397 O O . ASP A 1 171 ? 7.141 36.564 -20.922 1.00 25.86 171 ASP A O 1
ATOM 1401 N N . GLY A 1 172 ? 8.047 38.286 -22.041 1.00 26.34 172 GLY A N 1
ATOM 1402 C CA . GLY A 1 172 ? 9.351 37.657 -22.299 1.00 26.34 172 GLY A CA 1
ATOM 1403 C C . GLY A 1 172 ? 9.493 36.760 -23.538 1.00 26.34 172 GLY A C 1
ATOM 1404 O O . GLY A 1 172 ? 9.552 35.544 -23.426 1.00 26.34 172 GLY A O 1
ATOM 1405 N N . ALA A 1 173 ? 9.631 37.389 -24.710 1.00 30.05 173 ALA A N 1
ATOM 1406 C CA . ALA A 1 173 ? 10.413 36.941 -25.876 1.00 30.05 173 ALA A CA 1
ATOM 1407 C C . ALA A 1 173 ? 10.542 35.417 -26.136 1.00 30.05 173 ALA A C 1
ATOM 1409 O O . ALA A 1 173 ? 11.470 34.759 -25.671 1.00 30.05 173 ALA A O 1
ATOM 1410 N N . LYS A 1 174 ? 9.690 34.887 -27.028 1.00 34.78 174 LYS A N 1
ATOM 1411 C CA . LYS A 1 174 ? 9.998 33.669 -27.797 1.00 34.78 174 LYS A CA 1
ATOM 1412 C C . LYS A 1 174 ? 11.195 33.960 -28.705 1.00 34.78 174 LYS A C 1
ATOM 1414 O O . LYS A 1 174 ? 11.035 34.494 -29.804 1.00 34.78 174 LYS A O 1
ATOM 1419 N N . GLU A 1 175 ? 12.390 33.645 -28.226 1.00 38.09 175 GLU A N 1
ATOM 1420 C CA . GLU A 1 175 ? 13.589 33.587 -29.050 1.00 38.09 175 GLU A CA 1
ATOM 1421 C C . GLU A 1 175 ? 13.392 32.433 -30.040 1.00 38.09 175 GLU A C 1
ATOM 1423 O O . GLU A 1 175 ? 13.339 31.260 -29.670 1.00 38.09 175 GLU A O 1
ATOM 1428 N N . LYS A 1 176 ? 13.145 32.781 -31.305 1.00 34.41 176 LYS A N 1
ATOM 1429 C CA . LYS A 1 176 ? 13.153 31.820 -32.403 1.00 34.41 176 LYS A CA 1
ATOM 1430 C C . LYS A 1 176 ? 14.545 31.197 -32.420 1.00 34.41 176 LYS A C 1
ATOM 1432 O O . LYS A 1 176 ? 15.507 31.904 -32.703 1.00 34.41 176 LYS A O 1
ATOM 1437 N N . CYS A 1 177 ? 14.659 29.902 -32.135 1.00 35.25 177 CYS A N 1
ATOM 1438 C CA . CYS A 1 177 ? 15.823 29.157 -32.590 1.00 35.25 177 CYS A CA 1
ATOM 1439 C C . CYS A 1 177 ? 15.808 29.250 -34.116 1.00 35.25 177 CYS A C 1
ATOM 1441 O O . CYS A 1 177 ? 14.909 28.707 -34.756 1.00 35.25 177 CYS A O 1
ATOM 1443 N N . GLU A 1 178 ? 16.729 30.020 -34.687 1.00 45.12 178 GLU A N 1
ATOM 1444 C CA . GLU A 1 178 ? 16.951 29.988 -36.123 1.00 45.12 178 GLU A CA 1
ATOM 1445 C C . GLU A 1 178 ? 17.451 28.584 -36.457 1.00 45.12 178 GLU A C 1
ATOM 1447 O O . GLU A 1 178 ? 18.515 28.163 -36.005 1.00 45.12 178 GLU A O 1
ATOM 1452 N N . GLU A 1 179 ? 16.631 27.817 -37.170 1.00 57.97 179 GLU A N 1
ATOM 1453 C CA . GLU A 1 179 ? 17.053 26.546 -37.738 1.00 57.97 179 GLU A CA 1
ATOM 1454 C C . GLU A 1 179 ? 18.089 26.872 -38.815 1.00 57.97 179 GLU A C 1
ATOM 1456 O O . GLU A 1 179 ? 17.767 27.361 -39.897 1.00 57.97 179 GLU A O 1
ATOM 1461 N N . GLU A 1 180 ? 19.365 26.706 -38.475 1.00 65.38 180 GLU A N 1
ATOM 1462 C CA . GLU A 1 180 ? 20.452 26.894 -39.426 1.00 65.38 180 GLU A CA 1
ATOM 1463 C C . GLU A 1 180 ? 20.354 25.809 -40.512 1.00 65.38 180 GLU A C 1
ATOM 1465 O O . GLU A 1 180 ? 20.551 24.620 -40.256 1.00 65.38 180 GLU A O 1
ATOM 1470 N N . ASP A 1 181 ? 20.048 26.219 -41.745 1.00 73.62 181 ASP A N 1
ATOM 1471 C CA . ASP A 1 181 ? 19.968 25.316 -42.894 1.00 73.62 181 ASP A CA 1
ATOM 1472 C C . ASP A 1 181 ? 21.355 24.742 -43.242 1.00 73.62 181 ASP A C 1
ATOM 1474 O O . ASP A 1 181 ? 22.165 25.346 -43.953 1.00 73.62 181 ASP A O 1
ATOM 1478 N N . TYR A 1 182 ? 21.629 23.521 -42.777 1.00 73.94 182 TYR A N 1
ATOM 1479 C CA . TYR A 1 182 ? 22.890 22.810 -43.028 1.00 73.94 182 TYR A CA 1
ATOM 1480 C C . TYR A 1 182 ? 22.928 22.033 -44.357 1.00 73.94 182 TYR A C 1
ATOM 1482 O O . TYR A 1 182 ? 23.894 21.320 -44.634 1.00 73.94 182 TYR A O 1
ATOM 1490 N N . SER A 1 183 ? 21.911 22.178 -45.208 1.00 76.00 183 SER A N 1
ATOM 1491 C CA . SER A 1 183 ? 21.754 21.435 -46.471 1.00 76.00 183 SER A CA 1
ATOM 1492 C C . SER A 1 183 ? 22.887 21.658 -47.485 1.00 76.00 183 SER A C 1
ATOM 1494 O O . SER A 1 183 ? 23.116 20.817 -48.352 1.00 76.00 183 SER A O 1
ATOM 1496 N N . ASN A 1 184 ? 23.632 22.759 -47.358 1.00 77.06 184 ASN A N 1
ATOM 1497 C CA . ASN A 1 184 ? 24.714 23.132 -48.273 1.00 77.06 184 ASN A CA 1
ATOM 1498 C C . ASN A 1 184 ? 26.097 22.566 -47.890 1.00 77.06 184 ASN A C 1
ATOM 1500 O O . ASN A 1 184 ? 27.069 22.803 -48.608 1.00 77.06 184 ASN A O 1
ATOM 1504 N N . LEU A 1 185 ? 26.216 21.855 -46.764 1.00 78.12 185 LEU A N 1
ATOM 1505 C CA . LEU A 1 185 ? 27.495 21.360 -46.247 1.00 78.12 185 LEU A CA 1
ATOM 1506 C C . LEU A 1 185 ? 27.818 19.956 -46.763 1.00 78.12 185 LEU A C 1
ATOM 1508 O O . LEU A 1 185 ? 26.959 19.078 -46.851 1.00 78.12 185 LEU A O 1
ATOM 1512 N N . SER A 1 186 ? 29.097 19.712 -47.053 1.00 84.50 186 SER A N 1
ATOM 1513 C CA . SER A 1 186 ? 29.569 18.368 -47.396 1.00 84.50 186 SER A CA 1
ATOM 1514 C C . SER A 1 186 ? 29.458 17.428 -46.189 1.00 84.50 186 SER A C 1
ATOM 1516 O O . SER A 1 186 ? 29.591 17.859 -45.045 1.00 84.50 186 SER A O 1
ATOM 1518 N N . ALA A 1 187 ? 29.289 16.120 -46.411 1.00 80.06 187 ALA A N 1
ATOM 1519 C CA . ALA A 1 187 ? 29.116 15.130 -45.338 1.00 80.06 187 ALA A CA 1
ATOM 1520 C C . ALA A 1 187 ? 30.221 15.181 -44.260 1.00 80.06 187 ALA A C 1
ATOM 1522 O O . ALA A 1 187 ? 29.961 14.971 -43.077 1.00 80.06 187 ALA A O 1
ATOM 1523 N N . LEU A 1 188 ? 31.458 15.507 -44.651 1.00 83.00 188 LEU A N 1
ATOM 1524 C CA . LEU A 1 188 ? 32.579 15.669 -43.719 1.00 83.00 188 LEU A CA 1
ATOM 1525 C C . LEU A 1 188 ? 32.463 16.957 -42.886 1.00 83.00 188 LEU A C 1
ATOM 1527 O O . LEU A 1 188 ? 32.836 16.976 -41.714 1.00 83.00 188 LEU A O 1
ATOM 1531 N N . GLU A 1 189 ? 31.938 18.026 -43.474 1.00 81.38 189 GLU A N 1
ATOM 1532 C CA . GLU A 1 189 ? 31.706 19.307 -42.802 1.00 81.38 189 GLU A CA 1
ATOM 1533 C C . GLU A 1 189 ? 30.497 19.230 -41.866 1.00 81.38 189 GLU A C 1
ATOM 1535 O O . GLU A 1 189 ? 30.568 19.753 -40.759 1.00 81.38 189 GLU A O 1
ATOM 1540 N N . LEU A 1 190 ? 29.450 18.486 -42.240 1.00 81.19 190 LEU A N 1
ATOM 1541 C CA . LEU A 1 190 ? 28.312 18.170 -41.371 1.00 81.19 190 LEU A CA 1
ATOM 1542 C C . LEU A 1 190 ? 28.739 17.411 -40.117 1.00 81.19 190 LEU A C 1
ATOM 1544 O O . LEU A 1 190 ? 28.299 17.733 -39.016 1.00 81.19 190 LEU A O 1
ATOM 1548 N N . LEU A 1 191 ? 29.629 16.426 -40.258 1.00 83.19 191 LEU A N 1
ATOM 1549 C CA . LEU A 1 191 ? 30.155 15.692 -39.108 1.00 83.19 191 LEU A CA 1
ATOM 1550 C C . LEU A 1 191 ? 30.959 16.602 -38.174 1.00 83.19 191 LEU A C 1
ATOM 1552 O O . LEU A 1 191 ? 30.783 16.522 -36.960 1.00 83.19 191 LEU A O 1
ATOM 1556 N N . LYS A 1 192 ? 31.787 17.499 -38.724 1.00 86.94 192 LYS A N 1
ATOM 1557 C CA . LYS A 1 192 ? 32.525 18.496 -37.933 1.00 86.94 192 LYS A CA 1
ATOM 1558 C C . LYS A 1 192 ? 31.588 19.479 -37.229 1.00 86.94 192 LYS A C 1
ATOM 1560 O O . LYS A 1 192 ? 31.739 19.717 -36.034 1.00 86.94 192 LYS A O 1
ATOM 1565 N N . LYS A 1 193 ? 30.573 19.984 -37.931 1.00 84.38 193 LYS A N 1
ATOM 1566 C CA . LYS A 1 193 ? 29.557 20.875 -37.357 1.00 84.38 193 LYS A CA 1
ATOM 1567 C C . LYS A 1 193 ? 28.755 20.190 -36.258 1.00 84.38 193 LYS A C 1
ATOM 1569 O O . LYS A 1 193 ? 28.558 20.765 -35.196 1.00 84.38 193 LYS A O 1
ATOM 1574 N N . ARG A 1 194 ? 28.402 18.919 -36.443 1.00 82.81 194 ARG A N 1
ATOM 1575 C CA . ARG A 1 194 ? 27.764 18.107 -35.403 1.00 82.81 194 ARG A CA 1
ATOM 1576 C C . ARG A 1 194 ? 28.656 17.951 -34.172 1.00 82.81 194 ARG A C 1
ATOM 1578 O O . ARG A 1 194 ? 28.154 18.059 -33.059 1.00 82.81 194 ARG A O 1
ATOM 1585 N N . THR A 1 195 ? 29.957 17.706 -34.343 1.00 87.19 195 THR A N 1
ATOM 1586 C CA . THR A 1 195 ? 30.875 17.623 -33.196 1.00 87.19 195 THR A CA 1
ATOM 1587 C C . THR A 1 195 ? 31.005 18.960 -32.466 1.00 87.19 195 THR A C 1
ATOM 1589 O O . THR A 1 195 ? 30.957 18.964 -31.240 1.00 87.19 195 THR A O 1
ATOM 1592 N N . GLU A 1 196 ? 31.055 20.081 -33.192 1.00 86.88 196 GLU A N 1
ATOM 1593 C CA . GLU A 1 196 ? 31.088 21.436 -32.618 1.00 86.88 196 GLU A CA 1
ATOM 1594 C C . GLU A 1 196 ? 29.813 21.748 -31.811 1.00 86.88 196 GLU A C 1
ATOM 1596 O O . GLU A 1 196 ? 29.899 22.197 -30.669 1.00 86.88 196 GLU A O 1
ATOM 1601 N N . LEU A 1 197 ? 28.628 21.444 -32.355 1.00 85.19 197 LEU A N 1
ATOM 1602 C CA . LEU A 1 197 ? 27.344 21.650 -31.670 1.00 85.19 197 LEU A CA 1
ATOM 1603 C C . LEU A 1 197 ? 27.211 20.781 -30.413 1.00 85.19 197 LEU A C 1
ATOM 1605 O O . LEU A 1 197 ? 26.722 21.240 -29.382 1.00 85.19 197 LEU A O 1
ATOM 1609 N N . ILE A 1 198 ? 27.690 19.535 -30.464 1.00 86.06 198 ILE A N 1
ATOM 1610 C CA . ILE A 1 198 ? 27.707 18.646 -29.296 1.00 86.06 198 ILE A CA 1
ATOM 1611 C C . ILE A 1 198 ? 28.653 19.183 -28.216 1.00 86.06 198 ILE A C 1
ATOM 1613 O O . ILE A 1 198 ? 28.340 19.090 -27.030 1.00 86.06 198 ILE A O 1
ATOM 1617 N N . GLU A 1 199 ? 29.813 19.723 -28.587 1.00 88.12 199 GLU A N 1
ATOM 1618 C CA . GLU A 1 199 ? 30.752 20.324 -27.634 1.00 88.12 199 GLU A CA 1
ATOM 1619 C C . GLU A 1 199 ? 30.185 21.592 -26.987 1.00 88.12 199 GLU A C 1
ATOM 1621 O O . GLU A 1 199 ? 30.268 21.733 -25.765 1.00 88.12 199 GLU A O 1
ATOM 1626 N N . ALA A 1 200 ? 29.533 22.458 -27.767 1.00 86.44 200 ALA A N 1
ATOM 1627 C CA . ALA A 1 200 ? 28.845 23.642 -27.256 1.00 86.44 200 ALA A CA 1
ATOM 1628 C C . ALA A 1 200 ? 27.724 23.266 -26.274 1.00 86.44 200 ALA A C 1
ATOM 1630 O O . ALA A 1 200 ? 27.685 23.770 -25.151 1.00 86.44 200 ALA A O 1
ATOM 1631 N N . ALA A 1 201 ? 26.880 22.299 -26.638 1.00 85.31 201 ALA A N 1
ATOM 1632 C CA . ALA A 1 201 ? 25.787 21.865 -25.779 1.00 85.31 201 ALA A CA 1
ATOM 1633 C C . ALA A 1 201 ? 26.278 21.147 -24.509 1.00 85.31 201 ALA A C 1
ATOM 1635 O O . ALA A 1 201 ? 25.683 21.285 -23.443 1.00 85.31 201 ALA A O 1
ATOM 1636 N N . LYS A 1 202 ? 27.404 20.420 -24.567 1.00 89.31 202 LYS A N 1
ATOM 1637 C CA . LYS A 1 202 ? 28.052 19.858 -23.366 1.00 89.31 202 LYS A CA 1
ATOM 1638 C C . LYS A 1 202 ? 28.496 20.949 -22.397 1.00 89.31 202 LYS A C 1
ATOM 1640 O O . LYS A 1 202 ? 28.305 20.793 -21.190 1.00 89.31 202 LYS A O 1
ATOM 1645 N N . LEU A 1 203 ? 29.092 22.027 -22.908 1.00 88.44 203 LEU A N 1
ATOM 1646 C CA . LEU A 1 203 ? 29.497 23.167 -22.086 1.00 88.44 203 LEU A CA 1
ATOM 1647 C C . LEU A 1 203 ? 28.276 23.832 -21.444 1.00 88.44 203 LEU A C 1
ATOM 1649 O O . LEU A 1 203 ? 28.295 24.087 -20.241 1.00 88.44 203 LEU A O 1
ATOM 1653 N N . GLU A 1 204 ? 27.198 24.014 -22.200 1.00 86.38 204 GLU A N 1
ATOM 1654 C CA . GLU A 1 204 ? 25.944 24.591 -21.711 1.00 86.38 204 GLU A CA 1
ATOM 1655 C C . GLU A 1 204 ? 25.289 23.724 -20.625 1.00 86.38 204 GLU A C 1
ATOM 1657 O O . GLU A 1 204 ? 25.030 24.209 -19.524 1.00 86.38 204 GLU A O 1
ATOM 1662 N N . ILE A 1 205 ? 25.153 22.412 -20.857 1.00 86.81 205 ILE A N 1
ATOM 1663 C CA . ILE A 1 205 ? 24.643 21.456 -19.860 1.00 86.81 205 ILE A CA 1
ATOM 1664 C C . ILE A 1 205 ? 25.511 21.472 -18.600 1.00 86.81 205 ILE A C 1
ATOM 1666 O O . ILE A 1 205 ? 24.985 21.445 -17.487 1.00 86.81 205 ILE A O 1
ATOM 1670 N N . SER A 1 206 ? 26.838 21.528 -18.747 1.00 87.94 206 SER A N 1
ATOM 1671 C CA . SER A 1 206 ? 27.737 21.593 -17.593 1.00 87.94 206 SER A CA 1
ATOM 1672 C C . SER A 1 206 ? 27.549 22.888 -16.797 1.00 87.94 206 SER A C 1
ATOM 1674 O O . SER A 1 206 ? 27.484 22.838 -15.570 1.00 87.94 206 SER A O 1
ATOM 1676 N N . GLY A 1 207 ? 27.366 24.029 -17.470 1.00 85.31 207 GLY A N 1
ATOM 1677 C CA . GLY A 1 207 ? 27.066 25.315 -16.838 1.00 85.31 207 GLY A CA 1
ATOM 1678 C C . GLY A 1 207 ? 25.742 25.287 -16.076 1.00 85.31 207 GLY A C 1
ATOM 1679 O O . GLY A 1 207 ? 25.701 25.657 -14.901 1.00 85.31 207 GLY A O 1
ATOM 1680 N N . CYS A 1 208 ? 24.688 24.752 -16.696 1.00 82.44 208 CYS A N 1
ATOM 1681 C CA . CYS A 1 208 ? 23.391 24.536 -16.058 1.00 82.44 208 CYS A CA 1
ATOM 1682 C C . CYS A 1 208 ? 23.491 23.599 -14.845 1.00 82.44 208 CYS A C 1
ATOM 1684 O O . CYS A 1 208 ? 22.909 23.877 -13.799 1.00 82.44 208 CYS A O 1
ATOM 1686 N N . ALA A 1 209 ? 24.267 22.516 -14.941 1.00 84.38 209 ALA A N 1
ATOM 1687 C CA . ALA A 1 209 ? 24.488 21.593 -13.831 1.00 84.38 209 ALA A CA 1
ATOM 1688 C C . ALA A 1 209 ? 25.201 22.274 -12.651 1.00 84.38 209 ALA A C 1
ATOM 1690 O O . ALA A 1 209 ? 24.811 22.077 -11.500 1.00 84.38 209 ALA A O 1
ATOM 1691 N N . TYR A 1 210 ? 26.205 23.116 -12.913 1.00 85.94 210 TYR A N 1
ATOM 1692 C CA . TYR A 1 210 ? 26.868 23.891 -11.862 1.00 85.94 210 TYR A CA 1
ATOM 1693 C C . TYR A 1 210 ? 25.940 24.936 -11.228 1.00 85.94 210 TYR A C 1
ATOM 1695 O O . TYR A 1 210 ? 25.965 25.092 -10.006 1.00 85.94 210 TYR A O 1
ATOM 1703 N N . ALA A 1 211 ? 25.090 25.600 -12.016 1.00 80.69 211 ALA A N 1
ATOM 1704 C CA . ALA A 1 211 ? 24.088 26.539 -11.509 1.00 80.69 211 ALA A CA 1
ATOM 1705 C C . ALA A 1 211 ? 23.058 25.841 -10.598 1.00 80.69 211 ALA A C 1
ATOM 1707 O O . ALA A 1 211 ? 22.798 26.303 -9.485 1.00 80.69 211 ALA A O 1
ATOM 1708 N N . LEU A 1 212 ? 22.566 24.668 -11.013 1.00 80.88 212 LEU A N 1
ATOM 1709 C CA . LEU A 1 212 ? 21.664 23.826 -10.222 1.00 80.88 212 LEU A CA 1
ATOM 1710 C C . LEU A 1 212 ? 22.293 23.367 -8.901 1.00 80.88 212 LEU A C 1
ATOM 1712 O O . LEU A 1 212 ? 21.627 23.362 -7.866 1.00 80.88 212 LEU A O 1
ATOM 1716 N N . LEU A 1 213 ? 23.574 22.988 -8.916 1.00 82.69 213 LEU A N 1
ATOM 1717 C CA . LEU A 1 213 ? 24.292 22.574 -7.708 1.00 82.69 213 LEU A CA 1
ATOM 1718 C C . LEU A 1 213 ? 24.538 23.740 -6.743 1.00 82.69 213 LEU A C 1
ATOM 1720 O O . LEU A 1 213 ? 24.523 23.537 -5.529 1.00 82.69 213 LEU A O 1
ATOM 1724 N N . ALA A 1 214 ? 24.762 24.949 -7.261 1.00 83.25 214 ALA A N 1
ATOM 1725 C CA . ALA A 1 214 ? 24.984 26.133 -6.441 1.00 83.25 214 ALA A CA 1
ATOM 1726 C C . ALA A 1 214 ? 23.698 26.606 -5.742 1.00 83.25 214 ALA A C 1
ATOM 1728 O O . ALA A 1 214 ? 23.743 26.954 -4.560 1.00 83.25 214 ALA A O 1
ATOM 1729 N N . GLN A 1 215 ? 22.559 26.627 -6.450 1.00 79.81 215 GLN A N 1
ATOM 1730 C CA . GLN A 1 215 ? 21.285 27.153 -5.937 1.00 79.81 215 GLN A CA 1
ATOM 1731 C C . GLN A 1 215 ? 20.071 26.321 -6.399 1.00 79.81 215 GLN A C 1
ATOM 1733 O O . GLN A 1 215 ? 19.273 26.757 -7.230 1.00 79.81 215 GLN A O 1
ATOM 1738 N N . PRO A 1 216 ? 19.837 25.143 -5.796 1.00 73.94 216 PRO A N 1
ATOM 1739 C CA . PRO A 1 216 ? 18.837 24.190 -6.287 1.00 73.94 216 PRO A CA 1
ATOM 1740 C C . PRO A 1 216 ? 17.375 24.643 -6.136 1.00 73.94 216 PRO A C 1
ATOM 1742 O O . PRO A 1 216 ? 16.493 24.060 -6.758 1.00 73.94 216 PRO A O 1
ATOM 1745 N N . GLN A 1 217 ? 17.082 25.642 -5.293 1.00 69.88 217 GLN A N 1
ATOM 1746 C CA . GLN A 1 217 ? 15.701 26.079 -5.021 1.00 69.88 217 GLN A CA 1
ATOM 1747 C C . GLN A 1 217 ? 15.208 27.220 -5.917 1.00 69.88 217 GLN A C 1
ATOM 1749 O O . GLN A 1 217 ? 13.999 27.386 -6.052 1.00 69.88 217 GLN A O 1
ATOM 1754 N N . GLN A 1 218 ? 16.113 28.005 -6.506 1.00 68.88 218 GLN A N 1
ATOM 1755 C CA . GLN A 1 218 ? 15.755 29.101 -7.415 1.00 68.88 218 GLN A CA 1
ATOM 1756 C C . GLN A 1 218 ? 15.729 28.644 -8.877 1.00 68.88 218 GLN A C 1
ATOM 1758 O O . GLN A 1 218 ? 14.952 29.175 -9.660 1.00 68.88 218 GLN A O 1
ATOM 1763 N N . GLU A 1 219 ? 16.477 27.589 -9.205 1.00 66.06 219 GLU A N 1
ATOM 1764 C CA . GLU A 1 219 ? 16.775 27.200 -10.584 1.00 66.06 219 GLU A CA 1
ATOM 1765 C C . GLU A 1 219 ? 16.042 25.935 -11.060 1.00 66.06 219 GLU A C 1
ATOM 1767 O O . GLU A 1 219 ? 16.523 25.199 -11.917 1.00 66.06 219 GLU A O 1
ATOM 1772 N N . VAL A 1 220 ? 14.849 25.646 -10.531 1.00 70.62 220 VAL A N 1
ATOM 1773 C CA . VAL A 1 220 ? 14.055 24.483 -10.987 1.00 70.62 220 VAL A CA 1
ATOM 1774 C C . VAL A 1 220 ? 13.696 24.595 -12.480 1.00 70.62 220 VAL A C 1
ATOM 1776 O O . VAL A 1 220 ? 13.607 23.578 -13.167 1.00 70.62 220 VAL A O 1
ATOM 1779 N N . SER A 1 221 ? 13.559 25.818 -13.005 1.00 70.81 221 SER A N 1
ATOM 178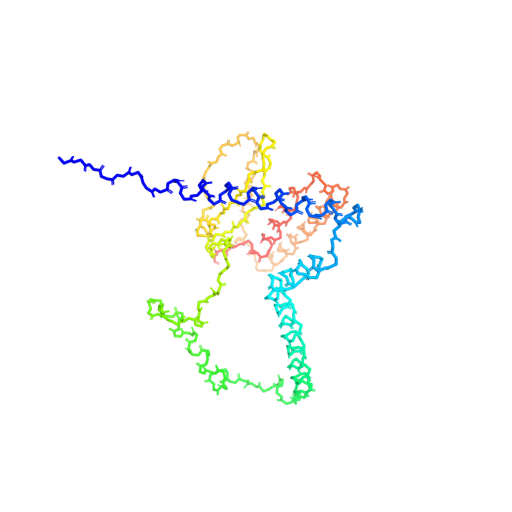0 C CA . SER A 1 221 ? 13.373 26.100 -14.437 1.00 70.81 221 SER A CA 1
ATOM 1781 C C . SER A 1 221 ? 14.550 25.631 -15.300 1.00 70.81 221 SER A C 1
ATOM 1783 O O . SER A 1 221 ? 14.316 25.119 -16.393 1.00 70.81 221 SER A O 1
ATOM 1785 N N . ILE A 1 222 ? 15.785 25.672 -14.783 1.00 74.69 222 ILE A N 1
ATOM 1786 C CA . ILE A 1 222 ? 16.985 25.210 -15.501 1.00 74.69 222 ILE A CA 1
ATOM 1787 C C . ILE A 1 222 ? 16.916 23.706 -15.791 1.00 74.69 222 ILE A C 1
ATOM 1789 O O . ILE A 1 222 ? 17.432 23.248 -16.806 1.00 74.69 222 ILE A O 1
ATOM 1793 N N . VAL A 1 223 ? 16.232 22.911 -14.959 1.00 76.12 223 VAL A N 1
ATOM 1794 C CA . VAL A 1 223 ? 16.032 21.475 -15.235 1.00 76.12 223 VAL A CA 1
ATOM 1795 C C . VAL A 1 223 ? 15.214 21.269 -16.513 1.00 76.12 223 VAL A C 1
ATOM 1797 O O . VAL A 1 223 ? 15.514 20.367 -17.296 1.00 76.12 223 VAL A O 1
ATOM 1800 N N . SER A 1 224 ? 14.212 22.121 -16.752 1.00 77.94 224 SER A N 1
ATOM 1801 C CA . SER A 1 224 ? 13.420 22.090 -17.985 1.00 77.94 224 SER A CA 1
ATOM 1802 C C . SER A 1 224 ? 14.258 22.490 -19.200 1.00 77.94 224 SER A C 1
ATOM 1804 O O . SER A 1 224 ? 14.109 21.897 -20.268 1.00 77.94 224 SER A O 1
ATOM 1806 N N . ASP A 1 225 ? 15.161 23.457 -19.040 1.00 77.56 225 ASP A N 1
ATOM 1807 C CA . ASP A 1 225 ? 16.063 23.893 -20.107 1.00 77.56 225 ASP A CA 1
ATOM 1808 C C . ASP A 1 225 ? 17.107 22.820 -20.441 1.00 77.56 225 ASP A C 1
ATOM 1810 O O . ASP A 1 225 ? 17.302 22.500 -21.611 1.00 77.56 225 ASP A O 1
ATOM 1814 N N . VAL A 1 226 ? 17.695 22.166 -19.432 1.00 80.56 226 VAL A N 1
ATOM 1815 C CA . VAL A 1 226 ? 18.598 21.017 -19.625 1.00 80.56 226 VAL A CA 1
ATOM 1816 C C . VAL A 1 226 ? 17.878 19.879 -20.341 1.00 80.56 226 VAL A C 1
ATOM 1818 O O . VAL A 1 226 ? 18.436 19.286 -21.263 1.00 80.56 226 VAL A O 1
ATOM 1821 N N . TYR A 1 227 ? 16.634 19.585 -19.959 1.00 80.31 227 TYR A N 1
ATOM 1822 C CA . TYR A 1 227 ? 15.837 18.563 -20.631 1.00 80.31 227 TYR A CA 1
ATOM 1823 C C . TYR A 1 227 ? 15.589 18.912 -22.104 1.00 80.31 227 TYR A C 1
ATOM 1825 O O . TYR A 1 227 ? 15.756 18.048 -22.961 1.00 80.31 227 TYR A O 1
ATOM 1833 N N . ARG A 1 228 ? 15.280 20.178 -22.418 1.00 80.75 228 ARG A N 1
ATOM 1834 C CA . ARG A 1 228 ? 15.111 20.661 -23.800 1.00 80.75 228 ARG A CA 1
ATOM 1835 C C . ARG A 1 228 ? 16.402 20.542 -24.613 1.00 80.75 228 ARG A C 1
ATOM 1837 O O . ARG A 1 228 ? 16.366 20.037 -25.731 1.00 80.75 228 ARG A O 1
ATOM 1844 N N . ILE A 1 229 ? 17.542 20.943 -24.049 1.00 80.81 229 ILE A N 1
ATOM 1845 C CA . ILE A 1 229 ? 18.851 20.854 -24.717 1.00 80.81 229 ILE A CA 1
ATOM 1846 C C . ILE A 1 229 ? 19.209 19.389 -25.001 1.00 80.81 229 ILE A C 1
ATOM 1848 O O . ILE A 1 229 ? 19.590 19.046 -26.119 1.00 80.81 229 ILE A O 1
ATOM 1852 N N . VAL A 1 230 ? 19.036 18.497 -24.021 1.00 79.88 230 VAL A N 1
ATOM 1853 C CA . VAL A 1 230 ? 19.304 17.059 -24.190 1.00 79.88 230 VAL A CA 1
ATOM 1854 C C . VAL A 1 230 ? 18.354 16.434 -25.208 1.00 79.88 230 VAL A C 1
ATOM 1856 O O . VAL A 1 230 ? 18.801 15.638 -26.036 1.00 79.88 230 VAL A O 1
ATOM 1859 N N . LEU A 1 231 ? 17.073 16.812 -25.188 1.00 78.88 231 LEU A N 1
ATOM 1860 C CA . LEU A 1 231 ? 16.095 16.335 -26.159 1.00 78.88 231 LEU A CA 1
ATOM 1861 C C . LEU A 1 231 ? 16.499 16.749 -27.576 1.00 78.88 231 LEU A C 1
ATOM 1863 O O . LEU A 1 231 ? 16.549 15.882 -28.434 1.00 78.88 231 LEU A O 1
ATOM 1867 N N . ASN A 1 232 ? 16.901 18.003 -27.798 1.00 75.12 232 ASN A N 1
ATOM 1868 C CA . ASN A 1 232 ? 17.323 18.505 -29.112 1.00 75.12 232 ASN A CA 1
ATOM 1869 C C . ASN A 1 232 ? 18.572 17.792 -29.670 1.00 75.12 232 ASN A C 1
ATOM 1871 O O . ASN A 1 232 ? 18.683 17.580 -30.879 1.00 75.12 232 ASN A O 1
ATOM 1875 N N . ILE A 1 233 ? 19.508 17.381 -28.805 1.00 75.56 233 ILE A N 1
ATOM 1876 C CA . ILE A 1 233 ? 20.682 16.581 -29.205 1.00 75.56 233 ILE A CA 1
ATOM 1877 C C . ILE A 1 233 ? 20.280 15.131 -29.515 1.00 75.56 233 ILE A C 1
ATOM 1879 O O . ILE A 1 233 ? 20.822 14.530 -30.444 1.00 75.56 233 ILE A O 1
ATOM 1883 N N . ALA A 1 234 ? 19.358 14.559 -28.731 1.00 65.75 234 ALA A N 1
ATOM 1884 C CA . ALA A 1 234 ? 18.952 13.155 -28.809 1.00 65.75 234 ALA A CA 1
ATOM 1885 C C . ALA A 1 234 ? 17.975 12.871 -29.956 1.00 65.75 234 ALA A C 1
ATOM 1887 O O . ALA A 1 234 ? 18.127 11.868 -30.651 1.00 65.75 234 ALA A O 1
ATOM 1888 N N . THR A 1 235 ? 17.012 13.764 -30.190 1.00 63.06 235 THR A N 1
ATOM 1889 C CA . THR A 1 235 ? 16.174 13.762 -31.398 1.00 63.06 235 THR A CA 1
ATOM 1890 C C . THR A 1 235 ? 16.954 14.227 -32.619 1.00 63.06 235 THR A C 1
ATOM 1892 O O . THR A 1 235 ? 16.466 14.061 -33.731 1.00 63.06 235 THR A O 1
ATOM 1895 N N . GLY A 1 236 ? 18.173 14.743 -32.397 1.00 57.19 236 GLY A N 1
ATOM 1896 C CA . GLY A 1 236 ? 19.160 15.075 -33.403 1.00 57.19 236 GLY A CA 1
ATOM 1897 C C . GLY A 1 236 ? 18.527 15.906 -34.487 1.00 57.19 236 GLY A C 1
ATOM 1898 O O . GLY A 1 236 ? 18.331 15.341 -35.554 1.00 57.19 236 GLY A O 1
ATOM 1899 N N . GLY A 1 237 ? 18.189 17.168 -34.160 1.00 51.78 237 GLY A N 1
ATOM 1900 C CA . GLY A 1 237 ? 17.616 18.176 -35.059 1.00 51.78 237 GLY A CA 1
ATOM 1901 C C . GLY A 1 237 ? 17.097 17.543 -36.333 1.00 51.78 237 GLY A C 1
ATOM 1902 O O . GLY A 1 237 ? 17.879 17.398 -37.267 1.00 51.78 237 GLY A O 1
ATOM 1903 N N . THR A 1 238 ? 15.857 17.047 -36.297 1.00 42.06 238 THR A N 1
ATOM 1904 C CA . THR A 1 238 ? 15.206 16.320 -37.388 1.00 42.06 238 THR A CA 1
ATOM 1905 C C . THR A 1 238 ? 15.282 17.131 -38.674 1.00 42.06 238 THR A C 1
ATOM 1907 O O . THR A 1 238 ? 14.356 17.849 -39.034 1.00 42.06 238 THR A O 1
ATOM 1910 N N . VAL A 1 239 ? 16.393 16.978 -39.386 1.00 40.25 239 VAL A N 1
ATOM 1911 C CA . VAL A 1 239 ? 16.520 17.251 -40.803 1.00 40.25 239 VAL A CA 1
ATOM 1912 C C . VAL A 1 239 ? 15.742 16.121 -41.457 1.00 40.25 239 VAL A C 1
ATOM 1914 O O . VAL A 1 239 ? 16.281 15.068 -41.785 1.00 40.25 239 VAL A O 1
ATOM 1917 N N . PHE A 1 240 ? 14.428 16.307 -41.556 1.00 33.16 240 PHE A N 1
ATOM 1918 C CA . PHE A 1 240 ? 13.660 15.659 -42.603 1.00 33.16 240 PHE A CA 1
ATOM 1919 C C . PHE A 1 240 ? 14.058 16.334 -43.916 1.00 33.16 240 PHE A C 1
ATOM 1921 O O . PHE A 1 240 ? 13.456 17.327 -44.317 1.00 33.16 240 PHE A O 1
ATOM 1928 N N . VAL A 1 241 ? 15.095 15.790 -44.553 1.00 33.44 241 VAL A N 1
ATOM 1929 C CA . VAL A 1 241 ? 15.313 15.820 -46.006 1.00 33.44 241 VAL A CA 1
ATOM 1930 C C . VAL A 1 241 ? 15.813 14.446 -46.424 1.00 33.44 241 VAL A C 1
ATOM 1932 O O . VAL A 1 241 ? 16.803 13.977 -45.820 1.00 33.44 241 VAL A O 1
#

pLDDT: mean 71.98, std 18.15, range [25.86, 95.12]